Protein 4EF0 (pdb70)

Solvent-accessible surface area: 11495 Å² total; per-residue (Å²): 101,44,55,94,0,35,69,102,25,8,82,162,47,0,40,127,17,65,5,1,0,3,0,7,0,43,0,72,163,11,30,93,4,100,153,3,60,75,45,4,117,74,0,4,76,3,0,100,74,4,7,86,3,0,5,0,14,7,69,137,38,141,65,8,3,57,124,27,53,22,182,35,52,14,25,11,30,13,0,18,79,74,13,116,190,33,111,61,22,158,41,41,118,64,0,76,32,3,2,91,24,0,8,64,17,0,88,104,4,2,54,77,80,47,99,104,40,54,92,0,35,78,110,25,8,83,149,33,0,42,129,19,66,8,2,0,2,0,7,0,41,0,73,164,12,42,90,4,102,164,2,59,79,45,4,108,82,0,4,69,2,0,91,74,3,6,86,3,0,6,0,18,5,64,141,29,133,80,20,2,52,143,36,53,26,184,31,62,18,23,8,23,17,0,17,90,75,14,109,188,30,116,89,32,149,36,41,104,62,0,81,31,2,2,90,20,0,19,74,20,0,149,92,10,2,141,84,77,39,103

GO terms:
  GO:0042470 melanosome (C, EXP)
  GO:0005788 endoplasmic reticulum lumen (C, EXP)
  GO:0005886 plasma membrane (C, EXP)
  GO:0003756 protein disulfide isomerase activity (F, EXP)
  GO:0003756 protein disulfide isomerase activity (F, TAS)
  GO:0006457 protein folding (P, TAS)
  GO:0005788 endoplasmic reticulum lumen (C, TAS)
  GO:0005789 endoplasmic reticulum membrane (C, TAS)
  GO:0005515 protein binding (F, IPI)
  GO:0005783 endoplasmic reticulum (C, IDA)
  GO:0005576 extracellular region (C, IDA)
  GO:0005793 endoplasmic reticulum-Golgi intermediate compartment (C, IDA)
  GO:0015035 protein-disulfide reductase activity (F, IDA)
  GO:0005783 endoplasmic reticulum (C, TAS)
  GO:0070062 extracellular exosome (C, HDA)

Radius of gyration: 19.55 Å; Cα contacts (8 Å, |Δi|>4): 416; chains: 2; bounding box: 45×50×43 Å

Sequence (230 aa):
MVIIELTPSNFNRREVIQSDSLWLVEFYAPWCGHCQRLTPEWKKAATTALKDVVKVGAVDADKHHHSLGGQYGVQGFPTIKIFGSNKNRPEDYQGGRTGEAIVDAALSSALRQLVKDRLGMVIELTPSSNFNREVIQSDSLWLVEFYAPWCGHCQRLTPEWKKAATTALKDVVKVGAVDADKHHSSLGGQYGVQGFPTIKIFGSNKNRPEEDYQGGRTGEAIVDAALSSALRQLVKDRLG

CATH classification: 3.40.30.10

InterPro domains:
  IPR005788 Protein disulfide-isomerase, thioredoxin-like domain [TIGR01126] (30-125)
  IPR005788 Protein disulfide-isomerase, thioredoxin-like domain [TIGR01126] (165-263)
  IPR013766 Thioredoxin domain [PF00085] (27-126)
  IPR013766 Thioredoxin domain [PF00085] (162-263)
  IPR013766 Thioredoxin domain [PS51352] (2-133)
  IPR013766 Thioredoxin domain [PS51352] (154-287)
  IPR017937 Thioredoxin, conserved site [PS00194] (47-65)
  IPR017937 Thioredoxin, conserved site [PS00194] (182-200)
  IPR036249 Thioredoxin-like superfamily [SSF52833] (21-129)
  IPR036249 Thioredoxin-like superfamily [SSF52833] (159-268)
  IPR036249 Thioredoxin-like superfamily [SSF52833] (279-389)
  IPR057305 PDIA6-like, C-terminal thioredoxin-like domain [PF24541] (275-393)

Foldseek 3Di:
DAAEDAPVCCCVPQVPDQFKEKEWAAAPPDPVVVVLVVQLVLLCVVCPPNHHYYYYPCVVRVVVCVQVVNPDPTWMWIQHPRNSDTDTDDWDSGSVGVNVVVVVRVVVRVVVVVD/DAAEDDPVCCCVPQVVDQFKEKEWAAAPPDPVQVVLVVQLVLLCVVCPPNHHYYYYPCVVVVVVCVLVPNPDPTWMWIQHDRNSDTDGDDDDSGSVGVNVVVVVRVVVRVVVVVD

B-factor: mean 22.04, std 9.52, range [10.19, 76.81]

Structure (mmCIF, N/CA/C/O backbone):
data_4EF0
#
_entry.id   4EF0
#
_cell.length_a   129.852
_cell.length_b   129.852
_cell.length_c   45.226
_cell.angle_alpha   90.00
_cell.angle_beta   90.00
_cell.angle_gamma   120.00
#
_symmetry.space_group_name_H-M   'H 3'
#
loop_
_entity.id
_entity.type
_entity.pdbx_description
1 polymer 'Protein disulfide-isomerase A6'
2 water water
#
loop_
_atom_site.group_PDB
_atom_site.id
_atom_site.type_symbol
_atom_site.label_atom_id
_atom_site.label_alt_id
_atom_site.label_comp_id
_atom_site.label_asym_id
_atom_site.label_entity_id
_atom_site.label_seq_id
_atom_site.pdbx_PDB_ins_code
_atom_site.Cartn_x
_atom_site.Cartn_y
_atom_site.Cartn_z
_atom_site.occupancy
_atom_site.B_iso_or_equiv
_atom_site.auth_seq_id
_atom_site.auth_comp_id
_atom_site.auth_asym_id
_atom_site.auth_atom_id
_atom_site.pdbx_PDB_model_num
ATOM 1 N N . MET A 1 1 ? -24.649 15.710 -18.721 1.00 27.48 26 MET A N 1
ATOM 2 C CA . MET A 1 1 ? -25.200 15.879 -17.342 1.00 25.70 26 MET A CA 1
ATOM 3 C C . MET A 1 1 ? -25.626 14.551 -16.723 1.00 22.56 26 MET A C 1
ATOM 4 O O . MET A 1 1 ? -25.246 14.247 -15.594 1.00 21.79 26 MET A O 1
ATOM 7 N N . VAL A 1 2 ? -26.426 13.775 -17.454 1.00 20.83 27 VAL A N 1
ATOM 8 C CA . VAL A 1 2 ? -26.643 12.373 -17.110 1.00 18.01 27 VAL A CA 1
ATOM 9 C C . VAL A 1 2 ? -25.552 11.567 -17.813 1.00 18.04 27 VAL A C 1
ATOM 10 O O . VAL A 1 2 ? -25.417 11.623 -19.038 1.00 19.13 27 VAL A O 1
ATOM 14 N N . ILE A 1 3 ? -24.764 10.848 -17.021 1.00 16.83 28 ILE A N 1
ATOM 15 C CA A ILE A 1 3 ? -23.668 10.038 -17.544 0.50 17.18 28 ILE A CA 1
ATOM 16 C CA B ILE A 1 3 ? -23.666 10.035 -17.536 0.50 17.23 28 ILE A CA 1
ATOM 17 C C . ILE A 1 3 ? -24.208 8.701 -18.051 1.00 16.78 28 ILE A C 1
ATOM 18 O O . ILE A 1 3 ? -24.869 7.965 -17.315 1.00 15.47 28 ILE A O 1
ATOM 27 N N . GLU A 1 4 ? -23.942 8.398 -19.319 1.00 18.02 29 GLU A N 1
ATOM 28 C CA . GLU A 1 4 ? -24.378 7.121 -19.879 1.00 18.50 29 GLU A CA 1
ATOM 29 C C . GLU A 1 4 ? -23.404 6.039 -19.434 1.00 18.18 29 GLU A C 1
ATOM 30 O O . GLU A 1 4 ? -22.200 6.124 -19.696 1.00 19.86 29 GLU A O 1
ATOM 36 N N . LEU A 1 5 ? -23.938 5.041 -18.738 1.00 17.10 30 LEU A N 1
ATOM 37 C CA . LEU A 1 5 ? -23.135 3.976 -18.154 1.00 16.86 30 LEU A CA 1
ATOM 38 C C . LEU A 1 5 ? -23.348 2.665 -18.892 1.00 17.60 30 LEU A C 1
ATOM 39 O O . LEU A 1 5 ? -24.475 2.316 -19.255 1.00 17.28 30 LEU A O 1
ATOM 44 N N . THR A 1 6 ? -22.244 1.956 -19.114 1.00 18.64 31 THR A N 1
ATOM 45 C CA . THR A 1 6 ? -22.226 0.718 -19.887 1.00 20.33 31 THR A CA 1
ATOM 46 C C . THR A 1 6 ? -21.340 -0.302 -19.164 1.00 21.08 31 THR A C 1
ATOM 47 O O . THR A 1 6 ? -20.608 0.064 -18.245 1.00 20.42 31 THR A O 1
ATOM 51 N N . PRO A 1 7 ? -21.398 -1.589 -19.564 1.00 22.66 32 PRO A N 1
ATOM 52 C CA . PRO A 1 7 ? -20.486 -2.562 -18.951 1.00 24.18 32 PRO A CA 1
ATOM 53 C C . PRO A 1 7 ? -19.011 -2.150 -19.015 1.00 25.63 32 PRO A C 1
ATOM 54 O O . PRO A 1 7 ? -18.244 -2.482 -18.108 1.00 26.33 32 PRO A O 1
ATOM 58 N N . SER A 1 8 ? -18.630 -1.425 -20.067 1.00 26.43 33 SER A N 1
ATOM 59 C CA . SER A 1 8 ? -17.235 -1.048 -20.288 1.00 28.42 33 SER A CA 1
ATOM 60 C C . SER A 1 8 ? -16.739 0.059 -19.355 1.00 27.00 33 SER A C 1
ATOM 61 O O . SER A 1 8 ? -15.551 0.103 -19.035 1.00 28.57 33 SER A O 1
ATOM 64 N N . ASN A 1 9 ? -17.634 0.945 -18.914 1.00 24.70 34 ASN A N 1
ATOM 65 C CA . ASN A 1 9 ? -17.220 2.056 -18.050 1.00 23.94 34 ASN A CA 1
ATOM 66 C C . ASN A 1 9 ? -17.767 2.025 -16.620 1.00 22.04 34 ASN A C 1
ATOM 67 O O . ASN A 1 9 ? -17.410 2.872 -15.801 1.00 21.71 34 ASN A O 1
ATOM 72 N N . PHE A 1 10 ? -18.618 1.044 -16.320 1.00 21.36 35 PHE A N 1
ATOM 73 C CA . PHE A 1 10 ? -19.283 0.994 -15.017 1.00 20.36 35 PHE A CA 1
ATOM 74 C C . PHE A 1 10 ? -18.312 0.877 -13.842 1.00 21.22 35 PHE A C 1
ATOM 75 O O . PHE A 1 10 ? -18.485 1.554 -12.829 1.00 20.35 35 PHE A O 1
ATOM 83 N N . ASN A 1 11 ? -17.300 0.022 -13.970 1.00 23.27 36 ASN A N 1
ATOM 84 C CA . ASN A 1 11 ? -16.325 -0.161 -12.896 1.00 24.67 36 ASN A CA 1
ATOM 85 C C . ASN A 1 11 ? -15.553 1.120 -12.597 1.00 24.83 36 ASN A C 1
ATOM 86 O O . ASN A 1 11 ? -15.473 1.543 -11.441 1.00 24.65 36 ASN A O 1
ATOM 91 N N . ARG A 1 12 ? -15.006 1.726 -13.652 1.00 25.61 37 ARG A N 1
ATOM 92 C CA A ARG A 1 12 ? -14.217 2.949 -13.538 0.50 26.40 37 ARG A CA 1
ATOM 93 C CA B ARG A 1 12 ? -14.219 2.954 -13.542 0.50 26.38 37 ARG A CA 1
ATOM 94 C C . ARG A 1 12 ? -15.054 4.117 -13.006 1.00 24.33 37 ARG A C 1
ATOM 95 O O . ARG A 1 12 ? -14.618 4.840 -12.107 1.00 24.79 37 ARG A O 1
ATOM 110 N N . GLU A 1 13 ? -16.254 4.288 -13.559 1.00 22.51 38 GLU A N 1
ATOM 111 C CA . GLU A 1 13 ? -17.117 5.420 -13.198 1.00 20.84 38 GLU A CA 1
ATOM 112 C C . GLU A 1 13 ? -17.753 5.298 -11.814 1.00 19.41 38 GLU A C 1
ATOM 113 O O . GLU A 1 13 ? -17.726 6.249 -11.029 1.00 19.24 38 GLU A O 1
ATOM 119 N N . VAL A 1 14 ? -18.322 4.131 -11.524 1.00 18.83 39 VAL A N 1
ATOM 120 C CA . VAL A 1 14 ? -19.147 3.950 -10.330 1.00 17.87 39 VAL A CA 1
ATOM 121 C C . VAL A 1 14 ? -18.438 3.184 -9.210 1.00 18.85 39 VAL A C 1
ATOM 122 O O . VAL A 1 14 ? -18.291 3.699 -8.103 1.00 18.93 39 VAL A O 1
ATOM 126 N N . ILE A 1 15 ? -17.997 1.962 -9.496 1.00 19.75 40 ILE A N 1
ATOM 127 C CA . ILE A 1 15 ? -17.470 1.081 -8.450 1.00 21.49 40 ILE A CA 1
ATOM 128 C C . ILE A 1 15 ? -16.197 1.626 -7.788 1.00 22.66 40 ILE A C 1
ATOM 129 O O . ILE A 1 15 ? -16.039 1.531 -6.569 1.00 23.85 40 ILE A O 1
ATOM 134 N N . GLN A 1 16 ? -15.317 2.221 -8.588 1.00 22.87 41 GLN A N 1
ATOM 135 C CA . GLN A 1 16 ? -14.045 2.753 -8.084 1.00 24.32 41 GLN A CA 1
ATOM 136 C C . GLN A 1 16 ? -14.135 4.219 -7.640 1.00 23.23 41 GLN A C 1
ATOM 137 O O . GLN A 1 16 ? -13.115 4.865 -7.391 1.00 25.16 41 GLN A O 1
ATOM 143 N N . SER A 1 17 ? -15.358 4.724 -7.515 1.00 20.87 42 SER A N 1
ATOM 144 C CA . SER A 1 17 ? -15.604 6.129 -7.206 1.00 19.61 42 SER A CA 1
ATOM 145 C C . SER A 1 17 ? -15.971 6.349 -5.740 1.00 19.28 42 SER A C 1
ATOM 146 O O . SER A 1 17 ? -16.659 5.522 -5.134 1.00 19.25 42 SER A O 1
ATOM 149 N N . ASP A 1 18 ? -15.509 7.468 -5.183 1.00 22.67 43 ASP A N 1
ATOM 150 C C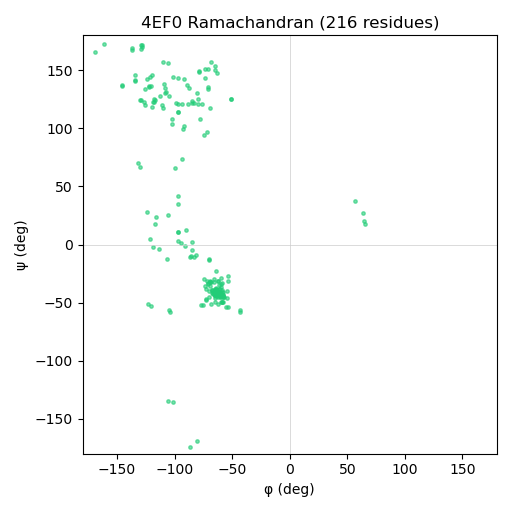A . ASP A 1 18 ? -15.905 7.895 -3.838 1.00 21.68 43 ASP A CA 1
ATOM 151 C C . ASP A 1 18 ? -17.076 8.882 -3.874 1.00 19.73 43 ASP A C 1
ATOM 152 O O . ASP A 1 18 ? -17.519 9.374 -2.834 1.00 19.18 43 ASP A O 1
ATOM 157 N N . SER A 1 19 ? -17.567 9.177 -5.073 1.00 17.85 44 SER A N 1
ATOM 158 C CA . SER A 1 19 ? -18.760 10.005 -5.222 1.00 16.36 44 SER A CA 1
ATOM 159 C C . SER A 1 19 ? -19.995 9.214 -4.835 1.00 15.42 44 SER A C 1
ATOM 160 O O . SER A 1 19 ? -20.023 7.992 -4.974 1.00 15.77 44 SER A O 1
ATOM 163 N N . LEU A 1 20 ? -21.022 9.912 -4.355 1.00 14.25 45 LEU A N 1
ATOM 164 C CA . LEU A 1 20 ? -22.360 9.329 -4.320 1.00 13.69 45 LEU A CA 1
ATOM 165 C C . LEU A 1 20 ? -22.861 9.257 -5.758 1.00 13.01 45 LEU A C 1
ATOM 166 O O . LEU A 1 20 ? -22.722 10.217 -6.511 1.00 12.69 45 LEU A O 1
ATOM 171 N N . TRP A 1 21 ? -23.417 8.107 -6.132 1.00 12.52 46 TRP A N 1
ATOM 172 C CA . TRP A 1 21 ? -23.990 7.900 -7.460 1.00 12.31 46 TRP A CA 1
ATOM 173 C C . TRP A 1 21 ? -25.466 7.530 -7.376 1.00 11.84 46 TRP A C 1
ATOM 174 O O . TRP A 1 21 ? -25.857 6.718 -6.540 1.00 12.49 46 TRP A O 1
ATOM 185 N N . LEU A 1 22 ? -26.271 8.137 -8.243 1.00 11.31 47 LEU A N 1
ATOM 186 C CA . LEU A 1 22 ? -27.637 7.671 -8.506 1.00 11.23 47 LEU A CA 1
ATOM 187 C C . LEU A 1 22 ? -27.632 7.060 -9.891 1.00 11.14 47 LEU A C 1
ATOM 188 O O . LEU A 1 22 ? -27.136 7.675 -10.836 1.00 11.59 47 LEU A O 1
ATOM 193 N N . VAL A 1 23 ? -28.175 5.852 -10.024 1.00 11.10 48 VAL A N 1
ATOM 194 C CA . VAL A 1 23 ? -28.183 5.185 -11.324 1.00 11.38 48 VAL A CA 1
ATOM 195 C C . VAL A 1 23 ? -29.579 4.702 -11.682 1.00 11.23 48 VAL A C 1
ATOM 196 O O . VAL A 1 23 ? -30.203 3.970 -10.913 1.00 11.69 48 VAL A O 1
ATOM 200 N N . GLU A 1 24 ? -30.057 5.131 -12.848 1.00 10.90 49 GLU A N 1
ATOM 201 C CA . GLU A 1 24 ? -31.333 4.673 -13.401 1.00 11.26 49 GLU A CA 1
ATOM 202 C C . GLU A 1 24 ? -31.090 3.551 -14.397 1.00 11.30 49 GLU A C 1
ATOM 203 O O . GLU A 1 24 ? -30.387 3.738 -15.394 1.00 11.60 49 GLU A O 1
ATOM 209 N N . PHE A 1 25 ? -31.675 2.391 -14.120 1.00 11.36 50 PHE A N 1
ATOM 210 C CA . PHE A 1 25 ? -31.638 1.264 -15.040 1.00 11.78 50 PHE A CA 1
ATOM 211 C C . PHE A 1 25 ? -32.940 1.284 -15.828 1.00 11.91 50 PHE A C 1
ATOM 212 O O . PHE A 1 25 ? -34.013 1.100 -15.251 1.00 12.25 50 PHE A O 1
ATOM 220 N N . TYR A 1 26 ? -32.839 1.529 -17.136 1.00 12.05 51 TYR A N 1
ATOM 221 C CA . TYR A 1 26 ? -34.011 1.821 -17.967 1.00 12.35 51 TYR A CA 1
ATOM 222 C C . TYR A 1 26 ? -34.102 0.940 -19.213 1.00 13.20 51 TYR A C 1
ATOM 223 O O . TYR A 1 26 ? -33.161 0.225 -19.550 1.00 13.23 51 TYR A O 1
ATOM 232 N N . ALA A 1 27 ? -35.249 1.014 -19.882 1.00 13.75 52 ALA A N 1
ATOM 233 C CA . ALA A 1 27 ? -35.433 0.468 -21.224 1.00 14.82 52 ALA A CA 1
ATOM 234 C C . ALA A 1 27 ? -35.959 1.603 -22.103 1.00 15.72 52 ALA A C 1
ATOM 235 O O . ALA A 1 27 ? -36.874 2.317 -21.694 1.00 15.42 52 ALA A O 1
ATOM 237 N N . PRO A 1 28 ? -35.385 1.783 -23.309 1.00 16.90 53 PRO A N 1
ATOM 238 C CA . PRO A 1 28 ? -35.801 2.898 -24.173 1.00 17.58 53 PRO A CA 1
ATOM 239 C C . PRO A 1 28 ? -37.288 2.882 -24.536 1.00 18.24 53 PRO A C 1
ATOM 240 O O . PRO A 1 28 ? -37.900 3.949 -24.659 1.00 18.87 53 PRO A O 1
ATOM 244 N N . TRP A 1 29 ? -37.855 1.684 -24.676 1.00 18.23 54 TRP A N 1
ATOM 245 C CA . TRP A 1 29 ? -39.239 1.496 -25.128 1.00 18.98 54 TRP A CA 1
ATOM 246 C C . TRP A 1 29 ? -40.273 1.682 -24.020 1.00 18.56 54 TRP A C 1
ATOM 247 O O . TRP A 1 29 ? -41.479 1.695 -24.283 1.00 19.53 54 TRP A O 1
ATOM 258 N N . CYS A 1 30 ? -39.801 1.808 -22.781 1.00 17.84 55 CYS A N 1
ATOM 259 C CA . CYS A 1 30 ? -40.689 1.843 -21.625 1.00 17.61 55 CYS A CA 1
ATOM 260 C C . CYS A 1 30 ? -41.262 3.236 -21.393 1.00 17.57 55 CYS A C 1
ATOM 261 O O . CYS A 1 30 ? -40.518 4.201 -21.211 1.00 16.89 55 CYS A O 1
ATOM 264 N N . GLY A 1 31 ? -42.591 3.327 -21.396 1.00 18.33 56 GLY A N 1
ATOM 265 C CA . GLY A 1 31 ? -43.289 4.594 -21.183 1.00 18.73 56 GLY A CA 1
ATOM 266 C C . GLY A 1 31 ? -42.975 5.238 -19.846 1.00 18.00 56 GLY A C 1
ATOM 267 O O . GLY A 1 31 ? -42.870 6.460 -19.755 1.00 18.11 56 GLY A O 1
ATOM 268 N N . HIS A 1 32 ? -42.816 4.416 -18.810 1.00 17.66 57 HIS A N 1
ATOM 269 C CA . HIS A 1 32 ? -42.463 4.928 -17.486 1.00 17.37 57 HIS A CA 1
ATOM 270 C C . HIS A 1 32 ? -41.061 5.523 -17.480 1.00 15.76 57 HIS A C 1
ATOM 271 O O . HIS A 1 32 ? -40.842 6.586 -16.897 1.00 15.20 57 HIS A O 1
ATOM 278 N N . CYS A 1 33 ? -40.122 4.851 -18.142 1.00 14.91 58 CYS A N 1
ATOM 279 C CA . CYS A 1 33 ? -38.775 5.391 -18.292 1.00 13.84 58 CYS A CA 1
ATOM 280 C C . CYS A 1 33 ? -38.801 6.684 -19.094 1.00 14.00 58 CYS A C 1
ATOM 281 O O . CYS A 1 33 ? -38.123 7.645 -18.744 1.00 13.42 58 CYS A O 1
ATOM 284 N N . GLN A 1 34 ? -39.601 6.708 -20.158 1.00 14.85 59 GLN A N 1
ATOM 285 C CA . GLN A 1 34 ? -39.729 7.909 -20.982 1.00 15.64 59 GLN A CA 1
ATOM 286 C C . GLN A 1 34 ? -40.223 9.108 -20.172 1.00 15.74 59 GLN A C 1
ATOM 287 O O . GLN A 1 34 ? -39.716 10.214 -20.337 1.00 16.06 59 GLN A O 1
ATOM 293 N N . ARG A 1 35 ? -41.187 8.877 -19.285 1.00 16.07 60 ARG A N 1
ATOM 294 C CA . ARG A 1 35 ? -41.693 9.939 -18.413 1.00 16.93 60 ARG A CA 1
ATOM 295 C C . ARG A 1 35 ? -40.670 10.373 -17.362 1.00 15.40 60 ARG A C 1
ATOM 296 O O . ARG A 1 35 ? -40.629 11.545 -16.973 1.00 15.31 60 ARG A O 1
ATOM 304 N N . LEU A 1 36 ? -39.832 9.437 -16.920 1.00 14.24 61 LEU A N 1
ATOM 305 C CA . LEU A 1 36 ? -38.778 9.743 -15.945 1.00 13.27 61 LEU A CA 1
ATOM 306 C C . LEU A 1 36 ? -37.632 10.572 -16.537 1.00 13.15 61 LEU A C 1
ATOM 307 O O . LEU A 1 36 ? -37.009 11.374 -15.829 1.00 12.71 61 LEU A O 1
ATOM 312 N N . THR A 1 37 ? -37.357 10.384 -17.825 1.00 13.10 62 THR A N 1
ATOM 313 C CA . THR A 1 37 ? -36.217 11.042 -18.479 1.00 12.99 62 THR A CA 1
ATOM 314 C C . THR A 1 37 ? -36.032 12.536 -18.124 1.00 12.56 62 THR A C 1
ATOM 315 O O . THR A 1 37 ? -34.953 12.914 -17.658 1.00 12.54 62 THR A O 1
ATOM 319 N N . PRO A 1 38 ? -37.063 13.387 -18.340 1.00 12.75 63 PRO A N 1
ATOM 320 C CA . PRO A 1 38 ? -36.881 14.801 -17.974 1.00 12.68 63 PRO A CA 1
ATOM 321 C C . PRO A 1 38 ? -36.613 15.044 -16.486 1.00 11.89 63 PRO A C 1
ATOM 322 O O . PRO A 1 38 ? -35.840 15.944 -16.140 1.00 11.40 63 PRO A O 1
ATOM 326 N N . GLU A 1 39 ? -37.233 14.246 -15.617 1.00 11.85 64 GLU A N 1
ATOM 327 C CA . GLU A 1 39 ? -37.045 14.399 -14.174 1.00 11.95 64 GLU A CA 1
ATOM 328 C C . GLU A 1 39 ? -35.650 13.956 -13.741 1.00 10.91 64 GLU A C 1
ATOM 329 O O . GLU A 1 39 ? -35.065 14.534 -12.817 1.00 10.48 64 GLU A O 1
ATOM 335 N N . TRP A 1 40 ? -35.118 12.944 -14.426 1.00 10.72 65 TRP A N 1
ATOM 336 C CA . TRP A 1 40 ? -33.760 12.465 -14.182 1.00 10.33 65 TRP A CA 1
ATOM 337 C C . TRP A 1 40 ? -32.732 13.530 -14.584 1.00 10.44 65 TRP A C 1
ATOM 338 O O . TRP A 1 40 ? -31.771 13.787 -13.844 1.00 10.49 65 TRP A O 1
ATOM 349 N N . LYS A 1 41 ? -32.956 14.172 -15.731 1.00 10.68 66 LYS A N 1
ATOM 350 C CA . LYS A 1 41 ? -32.137 15.305 -16.147 1.00 11.14 66 LYS A CA 1
ATOM 351 C C . LYS A 1 41 ? -32.232 16.456 -15.150 1.00 11.26 66 LYS A C 1
ATOM 352 O O . LYS A 1 41 ? -31.231 17.098 -14.843 1.00 11.57 66 LYS A O 1
ATOM 358 N N . LYS A 1 42 ? -33.442 16.719 -14.653 1.00 11.29 67 LYS A N 1
ATOM 359 C CA . LYS A 1 42 ? -33.656 17.786 -13.675 1.00 11.87 67 LYS A CA 1
ATOM 360 C C . LYS A 1 42 ? -32.826 17.529 -12.418 1.00 10.91 67 LYS A C 1
ATOM 361 O O . LYS A 1 42 ? -32.163 18.438 -11.902 1.00 11.12 67 LYS A O 1
ATOM 367 N N . ALA A 1 43 ? -32.850 16.287 -11.939 1.00 10.72 68 ALA A N 1
ATOM 368 C CA . ALA A 1 43 ? -32.063 15.911 -10.768 1.00 10.75 68 ALA A CA 1
ATOM 369 C C . ALA A 1 43 ? -30.566 16.025 -11.049 1.00 10.72 68 ALA A C 1
ATOM 370 O O . ALA A 1 43 ? -29.824 16.590 -10.234 1.00 11.12 68 ALA A O 1
ATOM 372 N N . ALA A 1 44 ? -30.127 15.508 -12.199 1.00 10.84 69 ALA A N 1
ATOM 373 C CA . ALA A 1 44 ? -28.707 15.569 -12.568 1.00 11.02 69 ALA A CA 1
ATOM 374 C C . ALA A 1 44 ? -28.189 17.010 -12.608 1.00 11.61 69 ALA A C 1
ATOM 375 O O . ALA A 1 44 ? -27.075 17.295 -12.157 1.00 12.16 69 ALA A O 1
ATOM 377 N N . THR A 1 45 ? -29.004 17.919 -13.135 1.00 11.58 70 THR A N 1
ATOM 378 C CA A THR A 1 45 ? -28.597 19.321 -13.227 0.50 12.5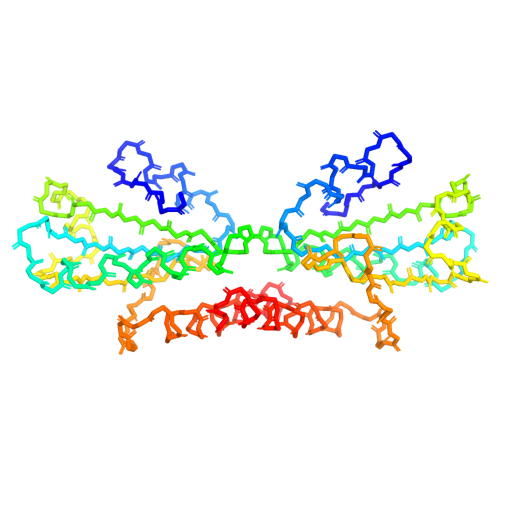5 70 THR A CA 1
ATOM 379 C CA B THR A 1 45 ? -28.635 19.331 -13.235 0.50 11.69 70 THR A CA 1
ATOM 380 C C . THR A 1 45 ? -28.545 19.977 -11.849 1.00 11.92 70 THR A C 1
ATOM 381 O O . THR A 1 45 ? -27.588 20.689 -11.538 1.00 12.39 70 THR A O 1
ATOM 388 N N . ALA A 1 46 ? -29.549 19.717 -11.013 1.00 11.61 71 ALA A N 1
ATOM 389 C CA . ALA A 1 46 ? -29.559 20.269 -9.657 1.00 11.76 71 ALA A CA 1
ATOM 390 C C . ALA A 1 46 ? -28.367 19.763 -8.853 1.00 11.52 71 ALA A C 1
ATOM 391 O O . ALA A 1 46 ? -27.840 20.472 -7.991 1.00 11.68 71 ALA A O 1
ATOM 393 N N . LEU A 1 47 ? -27.938 18.536 -9.155 1.00 11.04 72 LEU A N 1
ATOM 394 C CA . LEU A 1 47 ? -26.873 17.882 -8.399 1.00 11.02 72 LEU A CA 1
ATOM 395 C C . LEU A 1 47 ? -25.490 18.013 -9.043 1.00 11.16 72 LEU A C 1
ATOM 396 O O . LEU A 1 47 ? -24.538 17.356 -8.613 1.00 10.97 72 LEU A O 1
ATOM 401 N N . LYS A 1 48 ? -25.374 18.873 -10.054 1.00 11.69 73 LYS A N 1
ATOM 402 C CA . LYS A 1 48 ? -24.102 19.065 -10.760 1.00 12.67 73 LYS A CA 1
ATOM 403 C C . LYS A 1 48 ? -22.951 19.338 -9.792 1.00 12.91 73 LYS A C 1
ATOM 404 O O . LYS A 1 48 ? -23.023 20.261 -8.974 1.00 13.23 73 LYS A O 1
ATOM 410 N N . ASP A 1 49 ? -21.903 18.522 -9.903 1.00 13.52 74 ASP A N 1
ATOM 411 C CA . ASP A 1 49 ? -20.677 18.663 -9.105 1.00 14.11 74 ASP A CA 1
ATOM 412 C C . ASP A 1 49 ? -20.919 18.451 -7.608 1.00 13.88 74 ASP A C 1
ATOM 413 O O . ASP A 1 49 ? -20.114 18.871 -6.771 1.00 14.66 74 ASP A O 1
ATOM 418 N N . VAL A 1 50 ? -22.026 17.778 -7.289 1.00 13.05 75 VAL A N 1
ATOM 419 C CA . VAL A 1 50 ? -22.355 17.384 -5.918 1.00 12.96 75 VAL A CA 1
ATOM 420 C C . VAL A 1 50 ? -22.541 15.864 -5.840 1.00 12.89 75 VAL A C 1
ATOM 421 O O . VAL A 1 50 ? -21.953 15.191 -4.988 1.00 13.52 75 VAL A O 1
ATOM 425 N N . VAL A 1 51 ? -23.379 15.336 -6.732 1.00 12.18 76 VAL A N 1
ATOM 426 C CA . VAL A 1 51 ? -23.681 13.908 -6.809 1.00 12.40 76 VAL A CA 1
ATOM 427 C C . VAL A 1 51 ? -23.607 13.519 -8.280 1.00 12.24 76 VAL A C 1
ATOM 428 O O . VAL A 1 51 ? -24.020 14.287 -9.143 1.00 12.38 76 VAL A O 1
ATOM 432 N N . LYS A 1 52 ? -23.055 12.346 -8.570 1.00 12.02 77 LYS A N 1
ATOM 433 C CA . LYS A 1 52 ? -22.992 11.867 -9.943 1.00 12.17 77 LYS A CA 1
ATOM 434 C C . LYS A 1 52 ? -24.264 11.108 -10.283 1.00 11.78 77 LYS A C 1
ATOM 435 O O . LYS A 1 52 ? -24.756 10.315 -9.487 1.00 11.26 77 LYS A O 1
ATOM 441 N N . VAL A 1 53 ? -24.813 11.397 -11.457 1.00 11.60 78 VAL A N 1
ATOM 442 C CA . VAL A 1 53 ? -26.098 10.834 -11.869 1.00 11.75 78 VAL A CA 1
ATOM 443 C C . VAL A 1 53 ? -25.931 10.161 -13.223 1.00 11.97 78 VAL A C 1
ATOM 444 O O . VAL A 1 53 ? -25.543 10.805 -14.205 1.00 12.70 78 VAL A O 1
ATOM 448 N N . GLY A 1 54 ? -26.209 8.860 -13.257 1.00 11.79 79 GLY A N 1
ATOM 449 C CA . GLY A 1 54 ? -26.005 8.050 -14.454 1.00 12.16 79 GLY A CA 1
ATOM 450 C C . GLY A 1 54 ? -27.221 7.242 -14.858 1.00 11.83 79 GLY A C 1
ATOM 451 O O . GLY A 1 54 ? -28.218 7.178 -14.129 1.00 11.21 79 GLY A O 1
ATOM 452 N N . ALA A 1 55 ? -27.132 6.626 -16.034 1.00 11.95 80 ALA A N 1
ATOM 453 C CA . ALA A 1 55 ? -28.213 5.797 -16.555 1.00 12.03 80 ALA A CA 1
ATOM 454 C C . ALA A 1 55 ? -27.643 4.632 -17.342 1.00 12.58 80 ALA A C 1
ATOM 455 O O . ALA A 1 55 ? -26.701 4.808 -18.119 1.00 13.80 80 ALA A O 1
ATOM 457 N N . VAL A 1 56 ? -28.221 3.451 -17.123 1.00 12.47 81 VAL A N 1
ATOM 458 C CA . VAL A 1 56 ? -27.846 2.227 -17.831 1.00 13.15 81 VAL A CA 1
ATOM 459 C C . VAL A 1 56 ? -29.041 1.723 -18.629 1.00 13.11 81 VAL A C 1
ATOM 460 O O . VAL A 1 56 ? -30.118 1.512 -18.064 1.00 12.66 81 VAL A O 1
ATOM 464 N N . ASP A 1 57 ? -28.859 1.527 -19.935 1.00 13.89 82 ASP A N 1
ATOM 465 C CA . ASP A 1 57 ? -29.860 0.833 -20.735 1.00 14.06 82 ASP A CA 1
ATOM 466 C C . ASP A 1 57 ? -29.750 -0.641 -20.376 1.00 14.19 82 ASP A C 1
ATOM 467 O O . ASP A 1 57 ? -28.919 -1.364 -20.930 1.00 14.84 82 ASP A O 1
ATOM 472 N N . ALA A 1 58 ? -30.575 -1.060 -19.420 1.00 13.81 83 ALA A N 1
ATOM 473 C CA . ALA A 1 58 ? -30.536 -2.417 -18.886 1.00 14.41 83 ALA A CA 1
ATOM 474 C C . ALA A 1 58 ? -31.317 -3.393 -19.759 1.00 15.10 83 ALA A C 1
ATOM 475 O O . ALA A 1 58 ? -31.238 -4.606 -19.560 1.00 15.78 83 ALA A O 1
ATOM 477 N N . ASP A 1 59 ? -32.075 -2.857 -20.715 1.00 15.51 84 ASP A N 1
ATOM 478 C CA . ASP A 1 59 ? -32.695 -3.663 -21.768 1.00 16.81 84 ASP A CA 1
ATOM 479 C C . ASP A 1 59 ? -31.601 -4.174 -22.713 1.00 18.19 84 ASP A C 1
ATOM 480 O O . ASP A 1 59 ? -31.579 -5.351 -23.077 1.00 18.68 84 ASP A O 1
ATOM 485 N N . LYS A 1 60 ? -30.685 -3.287 -23.093 1.00 19.05 85 LYS A N 1
ATOM 486 C CA . LYS A 1 60 ? -29.566 -3.655 -23.960 1.00 21.48 85 LYS A CA 1
ATOM 487 C C . LYS A 1 60 ? -28.491 -4.405 -23.181 1.00 22.55 85 LYS A C 1
ATOM 488 O O . LYS A 1 60 ? -28.053 -5.488 -23.585 1.00 23.37 85 LYS A O 1
ATOM 494 N N . HIS A 1 61 ? -28.065 -3.818 -22.066 1.00 16.26 86 HIS A N 1
ATOM 495 C CA . HIS A 1 61 ? -26.973 -4.370 -21.282 1.00 17.70 86 HIS A CA 1
ATOM 496 C C . HIS A 1 61 ? -27.523 -5.272 -20.185 1.00 18.68 86 HIS A C 1
ATOM 497 O O . HIS A 1 61 ? -27.536 -4.901 -19.007 1.00 18.63 86 HIS A O 1
ATOM 504 N N . HIS A 1 62 ? -27.987 -6.459 -20.584 1.00 19.64 87 HIS A N 1
ATOM 505 C CA A HIS A 1 62 ? -28.579 -7.436 -19.668 0.50 20.63 87 HIS A CA 1
ATOM 506 C CA B HIS A 1 62 ? -28.598 -7.360 -19.608 0.50 20.88 87 HIS A CA 1
ATOM 507 C C . HIS A 1 62 ? -27.605 -7.898 -18.583 1.00 21.89 87 HIS A C 1
ATOM 508 O O . HIS A 1 62 ? -28.015 -8.283 -17.491 1.00 22.84 87 HIS A O 1
ATOM 521 N N . SER A 1 63 ? -26.313 -7.881 -18.914 1.00 22.58 88 SER A N 1
ATOM 522 C CA . SER A 1 63 ? -25.264 -8.221 -17.956 1.00 24.18 88 SER A CA 1
ATOM 523 C C . SER A 1 63 ? -25.390 -7.344 -16.705 1.00 23.90 88 SER A C 1
ATOM 524 O O . SER A 1 63 ? -25.483 -7.853 -15.584 1.00 24.14 88 SER A O 1
ATOM 527 N N . LEU A 1 64 ? -25.416 -6.029 -16.916 1.00 23.47 89 LEU A N 1
ATOM 528 C CA . LEU A 1 64 ? -25.619 -5.065 -15.834 1.00 23.83 89 LEU A CA 1
ATOM 529 C C . LEU A 1 64 ? -27.018 -5.167 -15.240 1.00 24.26 89 LEU A C 1
ATOM 530 O O . LEU A 1 64 ? -27.186 -5.069 -14.024 1.00 25.07 89 LEU A O 1
ATOM 535 N N . GLY A 1 65 ? -28.012 -5.363 -16.105 1.00 24.54 90 GLY A N 1
ATOM 536 C CA . GLY A 1 65 ? -29.397 -5.577 -15.677 1.00 25.18 90 GLY A CA 1
ATOM 537 C C . GLY A 1 65 ? -29.536 -6.780 -14.761 1.00 26.57 90 GLY A C 1
ATOM 538 O O . GLY A 1 65 ? -30.238 -6.723 -13.748 1.00 27.49 90 GLY A O 1
ATOM 539 N N . GLY A 1 66 ? -28.863 -7.870 -15.117 1.00 27.08 91 GLY A N 1
ATOM 540 C CA . GLY A 1 66 ? -28.866 -9.085 -14.306 1.00 28.27 91 GLY A CA 1
ATOM 541 C C . GLY A 1 66 ? -28.151 -8.923 -12.975 1.00 28.95 91 GLY A C 1
ATOM 542 O O . GLY A 1 66 ? -28.631 -9.401 -11.945 1.00 30.11 91 GLY A O 1
ATOM 543 N N . GLN A 1 67 ? -27.004 -8.246 -12.998 1.00 28.32 92 GLN A N 1
ATOM 544 C CA . GLN A 1 67 ? -26.171 -8.062 -11.806 1.00 29.08 92 GLN A CA 1
ATOM 545 C C . GLN A 1 67 ? -26.895 -7.348 -10.659 1.00 28.95 92 GLN A C 1
ATOM 546 O O . GLN A 1 67 ? -26.728 -7.708 -9.492 1.00 30.18 92 GLN A O 1
ATOM 552 N N . TYR A 1 68 ? -27.698 -6.345 -11.001 1.00 27.32 93 TYR A N 1
ATOM 553 C CA . TYR A 1 68 ? -28.410 -5.552 -10.000 1.00 27.17 93 TYR A CA 1
ATOM 554 C C . TYR A 1 68 ? -29.901 -5.897 -9.940 1.00 27.71 93 TYR A C 1
ATOM 555 O O . TYR A 1 68 ? -30.733 -5.080 -9.532 1.00 28.00 93 TYR A O 1
ATOM 564 N N . GLY A 1 69 ? -30.214 -7.126 -10.347 1.00 28.18 94 GLY A N 1
ATOM 565 C CA . GLY A 1 69 ? -31.555 -7.696 -10.232 1.00 28.84 94 GLY A CA 1
ATOM 566 C C . GLY A 1 69 ? -32.664 -6.903 -10.893 1.00 27.69 94 GLY A C 1
ATOM 567 O O . GLY A 1 69 ? -33.770 -6.826 -10.363 1.00 28.63 94 GLY A O 1
ATOM 568 N N . VAL A 1 70 ? -32.368 -6.314 -12.050 1.00 25.97 95 VAL A N 1
ATOM 569 C CA . VAL A 1 70 ? -33.350 -5.518 -12.786 1.00 24.93 95 VAL A CA 1
ATOM 570 C C . VAL A 1 70 ? -34.333 -6.429 -13.527 1.00 25.42 95 VAL A C 1
ATOM 571 O O . VAL A 1 70 ? -33.981 -7.075 -14.522 1.00 25.49 95 VAL A O 1
ATOM 575 N N . GLN A 1 71 ? -35.563 -6.478 -13.026 1.00 25.93 96 GLN A N 1
ATOM 576 C CA . GLN A 1 71 ? -36.613 -7.320 -13.598 1.00 26.54 96 GLN A CA 1
ATOM 577 C C . GLN A 1 71 ? -37.646 -6.480 -14.340 1.00 25.57 96 GLN A C 1
ATOM 578 O O . GLN A 1 71 ? -38.504 -7.009 -15.054 1.00 26.54 96 GLN A O 1
ATOM 584 N N . GLY A 1 72 ? -37.571 -5.169 -14.135 1.00 21.67 97 GLY A N 1
ATOM 585 C CA . GLY A 1 72 ? -38.517 -4.227 -14.708 1.00 19.17 97 GLY A CA 1
ATOM 586 C C . GLY A 1 72 ? -37.904 -2.846 -14.681 1.00 17.04 97 GLY A C 1
ATOM 587 O O . GLY A 1 72 ? -36.834 -2.649 -14.101 1.00 16.32 97 GLY A O 1
ATOM 588 N N . PHE A 1 73 ? -38.586 -1.895 -15.309 1.00 15.44 98 PHE A N 1
ATOM 589 C CA . PHE A 1 73 ? -38.025 -0.570 -15.550 1.00 14.05 98 PHE A CA 1
ATOM 590 C C . PHE A 1 73 ? -39.039 0.513 -15.197 1.00 14.13 98 PHE A C 1
ATOM 591 O O . PHE A 1 73 ? -40.237 0.305 -15.366 1.00 14.71 98 PHE A O 1
ATOM 599 N N . PRO A 1 74 ? -38.572 1.667 -14.685 1.00 13.64 99 PRO A N 1
ATOM 600 C CA . PRO A 1 74 ? -37.194 1.943 -14.291 1.00 13.46 99 PRO A CA 1
ATOM 601 C C . PRO A 1 74 ? -36.867 1.335 -12.932 1.00 13.98 99 PRO A C 1
ATOM 602 O O . PRO A 1 74 ? -37.748 1.202 -12.085 1.00 15.20 99 PRO A O 1
ATOM 606 N N . THR A 1 75 ? -35.606 0.955 -12.747 1.00 13.66 100 THR A N 1
ATOM 607 C CA . THR A 1 75 ? -35.098 0.568 -11.437 1.00 13.88 100 THR A CA 1
ATOM 608 C C . THR A 1 75 ? -34.013 1.577 -11.073 1.00 13.48 100 THR A C 1
ATOM 609 O O . THR A 1 75 ? -33.073 1.781 -11.844 1.00 13.72 100 THR A O 1
ATOM 613 N N . ILE A 1 76 ? -34.158 2.221 -9.920 1.00 13.55 101 ILE A N 1
ATOM 614 C CA . ILE A 1 76 ? -33.228 3.270 -9.500 1.00 13.33 101 ILE A CA 1
ATOM 615 C C . ILE A 1 76 ? -32.444 2.808 -8.279 1.00 13.70 101 ILE A C 1
ATOM 616 O O . ILE A 1 76 ? -33.032 2.368 -7.289 1.00 14.42 101 ILE A O 1
ATOM 621 N N . LYS A 1 77 ? -31.118 2.905 -8.369 1.00 13.25 102 LYS A N 1
ATOM 622 C CA . LYS A 1 77 ? -30.221 2.499 -7.285 1.00 13.79 102 LYS A CA 1
ATOM 623 C C . LYS A 1 77 ? -29.369 3.660 -6.797 1.00 13.70 102 LYS A C 1
ATOM 624 O O . LYS A 1 77 ? -28.985 4.531 -7.577 1.00 13.60 102 LYS A O 1
ATOM 630 N N . ILE A 1 78 ? -29.081 3.655 -5.498 1.00 13.96 103 ILE A N 1
ATOM 631 C CA . ILE A 1 78 ? -28.193 4.638 -4.880 1.00 14.54 103 ILE A CA 1
ATOM 632 C C . ILE A 1 78 ? -26.901 3.940 -4.461 1.00 14.59 103 ILE A C 1
ATOM 633 O O . ILE A 1 78 ? -26.921 3.026 -3.631 1.00 15.20 103 ILE A O 1
ATOM 638 N N . PHE A 1 79 ? -25.788 4.362 -5.057 1.00 14.49 104 PHE A N 1
ATOM 639 C CA . PHE A 1 79 ? -24.478 3.769 -4.782 1.00 15.01 104 PHE A CA 1
ATOM 640 C C . PHE A 1 79 ? -23.708 4.691 -3.843 1.00 15.62 104 PHE A C 1
ATOM 641 O O . PHE A 1 79 ? -23.202 5.736 -4.264 1.00 15.88 104 PHE A O 1
ATOM 649 N N . GLY A 1 80 ? -23.641 4.302 -2.572 1.00 16.52 105 GLY A N 1
ATOM 650 C CA . GLY A 1 80 ? -22.986 5.101 -1.535 1.00 18.02 105 GLY A CA 1
ATOM 651 C C . GLY A 1 80 ? -21.602 4.598 -1.173 1.00 18.87 105 GLY A C 1
ATOM 652 O O . GLY A 1 80 ? -20.808 4.262 -2.052 1.00 19.01 105 GLY A O 1
ATOM 653 N N . SER A 1 81 ? -21.313 4.536 0.127 1.00 20.19 106 SER A N 1
ATOM 654 C CA . SER A 1 81 ? -19.978 4.153 0.602 1.00 21.38 106 SER A CA 1
ATOM 655 C C . SER A 1 81 ? -19.560 2.766 0.112 1.00 21.64 106 SER A C 1
ATOM 656 O O . SER A 1 81 ? -18.456 2.596 -0.415 1.00 22.19 106 SER A O 1
ATOM 659 N N . ASN A 1 82 ? -20.442 1.783 0.281 1.00 21.84 107 ASN A N 1
ATOM 660 C CA . ASN A 1 82 ? -20.195 0.441 -0.233 1.00 22.62 107 ASN A CA 1
ATOM 661 C C . ASN A 1 82 ? -20.795 0.293 -1.628 1.00 21.49 107 ASN A C 1
ATOM 662 O O . ASN A 1 82 ? -21.998 0.056 -1.780 1.00 21.05 107 ASN A O 1
ATOM 667 N N . LYS A 1 83 ? -19.942 0.428 -2.641 1.00 21.33 108 LYS A N 1
ATOM 668 C CA . LYS A 1 83 ? -20.376 0.400 -4.038 1.00 20.75 108 LYS A CA 1
ATOM 669 C C . LYS A 1 83 ? -20.824 -0.997 -4.478 1.00 21.95 108 LYS A C 1
ATOM 670 O O . LYS A 1 83 ? -21.440 -1.158 -5.537 1.00 21.53 108 LYS A O 1
ATOM 676 N N . ASN A 1 84 ? -20.513 -1.996 -3.655 1.00 23.97 109 ASN A N 1
ATOM 677 C CA . ASN A 1 84 ? -20.923 -3.374 -3.903 1.00 26.14 109 ASN A CA 1
ATOM 678 C C . ASN A 1 84 ? -22.322 -3.674 -3.362 1.00 25.89 109 ASN A C 1
ATOM 679 O O . ASN A 1 84 ? -22.893 -4.731 -3.652 1.00 27.38 109 ASN A O 1
ATOM 684 N N . ARG A 1 85 ? -22.872 -2.742 -2.582 1.00 24.41 110 ARG A N 1
ATOM 685 C CA . ARG A 1 85 ? -24.206 -2.908 -1.999 1.00 24.76 110 ARG A CA 1
ATOM 686 C C . ARG A 1 85 ? -25.099 -1.671 -2.191 1.00 22.46 110 ARG A C 1
ATOM 687 O O . ARG A 1 85 ? -25.410 -0.975 -1.218 1.00 22.20 110 ARG A O 1
ATOM 695 N N . PRO A 1 86 ? -25.530 -1.405 -3.442 1.00 21.02 111 PRO A N 1
ATOM 696 C CA . PRO A 1 86 ? -26.410 -0.262 -3.683 1.00 19.60 111 PRO A CA 1
ATOM 697 C C . PRO A 1 86 ? -27.768 -0.407 -2.998 1.00 20.57 111 PRO A C 1
ATOM 698 O O . PRO A 1 86 ? -28.253 -1.526 -2.800 1.00 22.12 111 PRO A O 1
ATOM 702 N N . GLU A 1 87 ? -28.350 0.730 -2.628 1.00 20.26 112 GLU A N 1
ATOM 703 C CA . GLU A 1 87 ? -29.679 0.787 -2.031 1.00 21.86 112 GLU A CA 1
ATOM 704 C C . GLU A 1 87 ? -30.718 0.980 -3.132 1.00 19.98 112 GLU A C 1
ATOM 705 O O . GLU A 1 87 ? -30.486 1.705 -4.102 1.00 18.41 112 GLU A O 1
ATOM 711 N N . ASP A 1 88 ? -31.863 0.331 -2.978 1.00 22.40 113 ASP A N 1
ATOM 712 C CA . ASP A 1 88 ? -32.961 0.490 -3.915 1.00 21.88 113 ASP A CA 1
ATOM 713 C C . ASP A 1 88 ? -33.720 1.775 -3.582 1.00 20.40 113 ASP A C 1
ATOM 714 O O . ASP A 1 88 ? -34.063 2.017 -2.424 1.00 20.85 113 ASP A O 1
ATOM 719 N N . TYR A 1 89 ? -33.963 2.610 -4.589 1.00 18.63 114 TYR A N 1
ATOM 720 C CA . TYR A 1 89 ? -34.717 3.846 -4.393 1.00 17.37 114 TYR A CA 1
ATOM 721 C C . TYR A 1 89 ? -36.194 3.616 -4.685 1.00 17.66 114 TYR A C 1
ATOM 722 O O . TYR A 1 89 ? -36.558 3.216 -5.789 1.00 18.10 114 TYR A O 1
ATOM 731 N N . GLN A 1 90 ? -37.038 3.871 -3.689 1.00 17.98 115 GLN A N 1
ATOM 732 C CA . GLN A 1 90 ? -38.484 3.728 -3.865 1.00 18.15 115 GLN A CA 1
ATOM 733 C C . GLN A 1 90 ? -39.243 5.019 -3.517 1.00 17.25 115 GLN A C 1
ATOM 734 O O . GLN A 1 90 ? -40.414 4.983 -3.132 1.00 17.49 115 GLN A O 1
ATOM 740 N N . GLY A 1 91 ? -38.577 6.162 -3.675 1.00 15.83 116 GLY A N 1
ATOM 741 C CA . GLY A 1 91 ? -39.228 7.459 -3.506 1.00 14.87 116 GLY A CA 1
ATOM 742 C C . GLY A 1 91 ? -39.899 7.935 -4.786 1.00 14.28 116 GLY A C 1
ATOM 743 O O . GLY A 1 91 ? -39.938 7.215 -5.786 1.00 13.71 116 GLY A O 1
ATOM 744 N N . GLY A 1 92 ? -40.414 9.162 -4.762 1.00 13.72 117 GLY A N 1
ATOM 745 C CA . GLY A 1 92 ? -41.125 9.725 -5.912 1.00 13.77 117 GLY A CA 1
ATOM 746 C C . GLY A 1 92 ? -40.243 9.919 -7.135 1.00 13.41 117 GLY A C 1
ATOM 747 O O . GLY A 1 92 ? -39.026 10.085 -7.015 1.00 13.03 117 GLY A O 1
ATOM 748 N N . ARG A 1 93 ? -40.860 9.902 -8.313 1.00 14.13 118 ARG A N 1
ATOM 749 C CA . ARG A 1 93 ? -40.115 9.980 -9.574 1.00 14.99 118 ARG A CA 1
ATOM 750 C C . ARG A 1 93 ? -40.055 11.392 -10.156 1.00 15.35 118 ARG A C 1
ATOM 751 O O . ARG A 1 93 ? -40.084 11.567 -11.377 1.00 17.66 118 ARG A O 1
ATOM 759 N N . THR A 1 94 ? -39.982 12.392 -9.282 1.00 14.61 119 THR A N 1
ATOM 760 C CA . THR A 1 94 ? -39.713 13.769 -9.702 1.00 14.19 119 THR A CA 1
ATOM 761 C C . THR A 1 94 ? -38.288 14.146 -9.337 1.00 13.58 119 THR A C 1
ATOM 762 O O . THR A 1 94 ? -37.701 13.581 -8.414 1.00 13.06 119 THR A O 1
ATOM 766 N N . GLY A 1 95 ? -37.737 15.119 -10.052 1.00 13.20 120 GLY A N 1
ATOM 767 C CA . GLY A 1 95 ? -36.405 15.627 -9.740 1.00 13.30 120 GLY A CA 1
ATOM 768 C C . GLY A 1 95 ? -36.307 16.075 -8.296 1.00 12.82 120 GLY A C 1
ATOM 769 O O . GLY A 1 95 ? -35.301 15.829 -7.632 1.00 12.42 120 GLY A O 1
ATOM 770 N N . GLU A 1 96 ? -37.367 16.720 -7.813 1.00 13.29 121 GLU A N 1
ATOM 771 C CA . GLU A 1 96 ? -37.430 17.201 -6.435 1.00 13.36 121 GLU A CA 1
ATOM 772 C C . GLU A 1 96 ? -37.284 16.073 -5.406 1.00 12.64 121 GLU A C 1
ATOM 773 O O . GLU A 1 96 ? -36.470 16.162 -4.481 1.00 12.87 121 GLU A O 1
ATOM 779 N N . ALA A 1 97 ? -38.056 15.006 -5.583 1.00 11.93 122 ALA A N 1
ATOM 780 C CA . ALA A 1 97 ? -38.003 13.874 -4.664 1.00 11.73 122 ALA A CA 1
ATOM 781 C C . ALA A 1 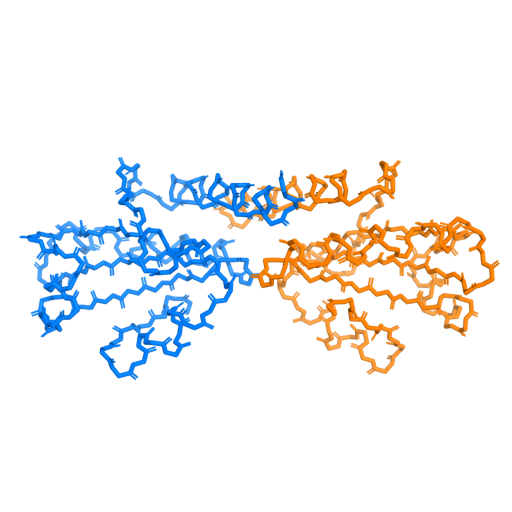97 ? -36.650 13.162 -4.717 1.00 11.35 122 ALA A C 1
ATOM 782 O O . ALA A 1 97 ? -36.111 12.766 -3.680 1.00 11.71 122 ALA A O 1
ATOM 784 N N . ILE A 1 98 ? -36.110 13.002 -5.923 1.00 11.19 123 ILE A N 1
ATOM 785 C CA . ILE A 1 98 ? -34.809 12.357 -6.117 1.00 11.40 123 ILE A CA 1
ATOM 786 C C . ILE A 1 98 ? -33.682 13.159 -5.455 1.00 11.51 123 ILE A C 1
ATOM 787 O O . ILE A 1 98 ? -32.820 12.589 -4.777 1.00 11.88 123 ILE A O 1
ATOM 792 N N . VAL A 1 99 ? -33.712 14.477 -5.634 1.00 11.64 124 VAL A N 1
ATOM 793 C CA . VAL A 1 99 ? -32.732 15.365 -4.996 1.00 12.01 124 VAL A CA 1
ATOM 794 C C . VAL A 1 99 ? -32.796 15.257 -3.466 1.00 12.23 124 VAL A C 1
ATOM 795 O O . VAL A 1 99 ? -31.757 15.154 -2.813 1.00 12.73 124 VAL A O 1
ATOM 799 N N . ASP A 1 100 ? -34.003 15.243 -2.901 1.00 12.96 125 ASP A N 1
ATOM 800 C CA . ASP A 1 100 ? -34.153 15.058 -1.452 1.00 13.65 125 ASP A CA 1
ATOM 801 C C . ASP A 1 100 ? -33.554 13.733 -0.977 1.00 13.40 125 ASP A C 1
ATOM 802 O O . ASP A 1 100 ? -32.881 13.687 0.055 1.00 13.69 125 ASP A O 1
ATOM 807 N N . ALA A 1 101 ? -33.790 12.662 -1.737 1.00 13.31 126 ALA A N 1
ATOM 808 C CA . ALA A 1 101 ? -33.214 11.359 -1.415 1.00 13.38 126 ALA A CA 1
ATOM 809 C C . ALA A 1 101 ? -31.688 11.398 -1.486 1.00 13.26 126 ALA A C 1
ATOM 810 O O . ALA A 1 101 ? -31.007 10.801 -0.654 1.00 13.68 126 ALA A O 1
ATOM 812 N N . ALA A 1 102 ? -31.157 12.119 -2.470 1.00 12.95 127 ALA A N 1
ATOM 813 C CA . ALA A 1 102 ? -29.713 12.265 -2.613 1.00 13.03 127 ALA A CA 1
ATOM 814 C C . ALA A 1 102 ? -29.101 12.988 -1.416 1.00 13.23 127 ALA A C 1
ATOM 815 O O . ALA A 1 102 ? -28.057 12.573 -0.905 1.00 13.51 127 ALA A O 1
ATOM 817 N N . LEU A 1 103 ? -29.755 14.060 -0.967 1.00 13.20 128 LEU A N 1
ATOM 818 C CA . LEU A 1 103 ? -29.284 14.806 0.205 1.00 13.76 128 LEU A CA 1
ATOM 819 C C . LEU A 1 103 ? -29.262 13.934 1.453 1.00 14.12 128 LEU A C 1
ATOM 820 O O . LEU A 1 103 ? -28.316 14.003 2.246 1.00 14.31 128 LEU A O 1
ATOM 825 N N . SER A 1 104 ? -30.297 13.107 1.625 1.00 14.41 129 SER A N 1
ATOM 826 C CA A SER A 1 104 ? -30.362 12.189 2.759 0.50 14.85 129 SER A CA 1
ATOM 827 C CA B SER A 1 104 ? -30.362 12.190 2.760 0.50 15.01 129 SER A CA 1
ATOM 828 C C . SER A 1 104 ? -29.229 11.169 2.686 1.00 15.03 129 SER A C 1
ATOM 829 O O . SER A 1 104 ? -28.596 10.857 3.698 1.00 15.77 129 SER A O 1
ATOM 834 N N . ALA A 1 105 ? -28.975 10.660 1.480 1.00 14.48 130 ALA A N 1
ATOM 835 C CA . ALA A 1 105 ? -27.883 9.718 1.253 1.00 15.08 130 ALA A CA 1
ATOM 836 C C . ALA A 1 105 ? -26.512 10.346 1.521 1.00 15.53 130 ALA A C 1
ATOM 837 O O . ALA A 1 105 ? -25.621 9.677 2.044 1.00 16.27 130 ALA A O 1
ATOM 839 N N . LEU A 1 106 ? -26.347 11.622 1.165 1.00 15.41 131 LEU A N 1
ATOM 840 C CA . LEU A 1 106 ? -25.105 12.347 1.448 1.00 16.48 131 LEU A CA 1
ATOM 841 C C . LEU A 1 106 ? -24.878 12.527 2.938 1.00 18.04 131 LEU A C 1
ATOM 842 O O . LEU A 1 106 ? -23.755 12.387 3.419 1.00 18.09 131 LEU A O 1
ATOM 847 N N . ARG A 1 107 ? -25.947 12.847 3.663 1.00 15.88 132 ARG A N 1
ATOM 848 C CA . ARG A 1 107 ? -25.868 12.968 5.117 1.00 19.14 132 ARG A CA 1
ATOM 849 C C . ARG A 1 107 ? -25.353 11.665 5.722 1.00 20.01 132 ARG A C 1
ATOM 850 O O . ARG A 1 107 ? -24.469 11.678 6.577 1.00 21.30 132 ARG A O 1
ATOM 858 N N . GLN A 1 108 ? -25.896 10.546 5.249 1.00 21.16 133 GLN A N 1
ATOM 859 C CA . GLN A 1 108 ? -25.498 9.221 5.713 1.00 24.61 133 GLN A CA 1
ATOM 860 C C . GLN A 1 108 ? -24.042 8.919 5.342 1.00 22.77 133 GLN A C 1
ATOM 861 O O . GLN A 1 108 ? -23.277 8.416 6.172 1.00 25.11 133 GLN A O 1
ATOM 867 N N . LEU A 1 109 ? -23.665 9.246 4.105 1.00 20.63 134 LEU A N 1
ATOM 868 C CA . LEU A 1 109 ? -22.304 9.026 3.611 1.00 20.05 134 LEU A CA 1
ATOM 869 C C . LEU A 1 109 ? -21.249 9.749 4.448 1.00 19.76 134 LEU A C 1
ATOM 870 O O . LEU A 1 109 ? -20.254 9.146 4.853 1.00 20.88 134 LEU A O 1
ATOM 875 N N . VAL A 1 110 ? -21.466 11.038 4.700 1.00 19.90 135 VAL A N 1
ATOM 876 C CA . VAL A 1 110 ? -20.469 11.842 5.412 1.00 21.24 135 VAL A CA 1
ATOM 877 C C . VAL A 1 110 ? -20.408 11.523 6.906 1.00 24.34 135 VAL A C 1
ATOM 878 O O . VAL A 1 110 ? -19.327 11.535 7.498 1.00 26.00 135 VAL A O 1
ATOM 882 N N . LYS A 1 111 ? -21.563 11.219 7.498 1.00 26.51 136 LYS A N 1
ATOM 883 C CA . LYS A 1 111 ? -21.645 10.870 8.919 1.00 31.49 136 LYS A CA 1
ATOM 884 C C . LYS A 1 111 ? -20.900 9.572 9.217 1.00 33.35 136 LYS A C 1
ATOM 885 O O . LYS A 1 111 ? -20.235 9.454 10.248 1.00 37.42 136 LYS A O 1
ATOM 887 N N . ASP A 1 112 ? -21.010 8.608 8.305 1.00 31.42 137 ASP A N 1
ATOM 888 C CA . ASP A 1 112 ? -20.296 7.337 8.420 1.00 34.31 137 ASP A CA 1
ATOM 889 C C . ASP A 1 112 ? -18.784 7.502 8.276 1.00 32.45 137 ASP A C 1
ATOM 890 O O . ASP A 1 112 ? -18.015 6.839 8.974 1.00 36.37 137 ASP A O 1
ATOM 895 N N . ARG A 1 113 ? -18.369 8.383 7.365 1.00 27.50 138 ARG A N 1
ATOM 896 C CA . ARG A 1 113 ? -16.953 8.703 7.176 1.00 26.47 138 ARG A CA 1
ATOM 897 C C . ARG A 1 113 ? -16.358 9.364 8.417 1.00 29.46 138 ARG A C 1
ATOM 898 O O . ARG A 1 113 ? -15.209 9.099 8.777 1.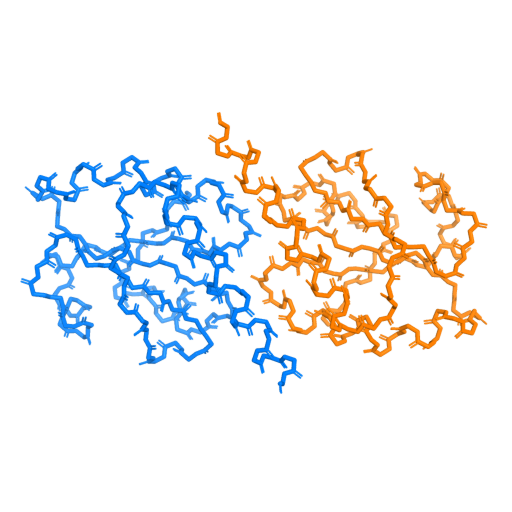00 31.29 138 ARG A O 1
ATOM 906 N N . LEU A 1 114 ? -17.146 10.225 9.058 1.00 30.82 139 LEU A N 1
ATOM 907 C CA . LEU A 1 114 ? -16.754 10.865 10.312 1.00 35.92 139 LEU A CA 1
ATOM 908 C C . LEU A 1 114 ? -16.703 9.864 11.460 1.00 41.81 139 LEU A C 1
ATOM 909 O O . LEU A 1 114 ? -15.888 10.003 12.374 1.00 46.72 139 LEU A O 1
ATOM 914 N N . GLY A 1 115 ? -17.577 8.860 11.407 1.00 42.64 140 GLY A N 1
ATOM 915 C CA . GLY A 1 115 ? -17.621 7.810 12.423 1.00 50.29 140 GLY A CA 1
ATOM 916 C C . GLY A 1 115 ? -18.924 7.819 13.212 1.00 55.75 140 GLY A C 1
ATOM 917 O O . GLY A 1 115 ? -18.970 7.207 14.311 1.00 64.93 140 GLY A O 1
ATOM 918 N N . MET B 1 1 ? -6.035 16.172 1.028 1.00 28.52 26 MET B N 1
ATOM 919 C CA . MET B 1 1 ? -7.504 16.334 0.813 1.00 27.20 26 MET B CA 1
ATOM 920 C C . MET B 1 1 ? -7.929 17.800 0.894 1.00 25.22 26 MET B C 1
ATOM 921 O O . MET B 1 1 ? -8.921 18.196 0.274 1.00 24.56 26 MET B O 1
ATOM 924 N N . VAL B 1 2 ? -7.184 18.593 1.666 1.00 23.88 27 VAL B N 1
ATOM 925 C CA . VAL B 1 2 ? -7.345 20.048 1.669 1.00 22.13 27 VAL B CA 1
ATOM 926 C C . VAL B 1 2 ? -6.522 20.620 0.520 1.00 21.72 27 VAL B C 1
ATOM 927 O O . VAL B 1 2 ? -5.313 20.385 0.432 1.00 22.69 27 VAL B O 1
ATOM 931 N N . ILE B 1 3 ? -7.183 21.368 -0.356 1.00 20.57 28 ILE B N 1
ATOM 932 C CA . ILE B 1 3 ? -6.520 21.966 -1.508 1.00 20.32 28 ILE B CA 1
ATOM 933 C C . ILE B 1 3 ? -5.879 23.292 -1.112 1.00 19.89 28 ILE B C 1
ATOM 934 O O . ILE B 1 3 ? -6.559 24.200 -0.635 1.00 19.01 28 ILE B O 1
ATOM 939 N N . GLU B 1 4 ? -4.566 23.402 -1.304 1.00 20.50 29 GLU B N 1
ATOM 940 C CA . GLU B 1 4 ? -3.878 24.657 -1.014 1.00 20.53 29 GLU B CA 1
ATOM 941 C C . GLU B 1 4 ? -4.179 25.649 -2.136 1.00 19.72 29 GLU B C 1
ATOM 942 O O . GLU B 1 4 ? -3.917 25.378 -3.316 1.00 20.31 29 GLU B O 1
ATOM 948 N N . LEU B 1 5 ? -4.766 26.779 -1.756 1.00 18.57 30 LEU B N 1
ATOM 949 C CA . LEU B 1 5 ? -5.211 27.787 -2.712 1.00 17.79 30 LEU B CA 1
ATOM 950 C C . LEU B 1 5 ? -4.328 29.025 -2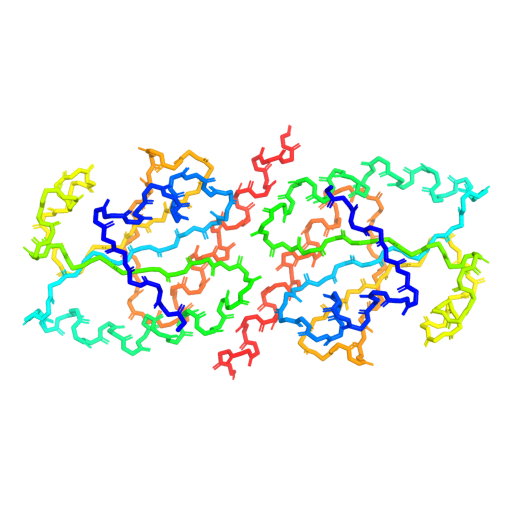.661 1.00 18.04 30 LEU B C 1
ATOM 951 O O . LEU B 1 5 ? -3.989 29.521 -1.581 1.00 17.98 30 LEU B O 1
ATOM 956 N N . THR B 1 6 ? -3.960 29.514 -3.843 1.00 18.17 31 THR B N 1
ATOM 957 C CA . THR B 1 6 ? -3.054 30.650 -3.987 1.00 18.76 31 THR B CA 1
ATOM 958 C C . THR B 1 6 ? -3.588 31.593 -5.068 1.00 18.26 31 THR B C 1
ATOM 959 O O . THR B 1 6 ? -4.520 31.235 -5.793 1.00 17.72 31 THR B O 1
ATOM 963 N N . PRO B 1 7 ? -3.011 32.804 -5.192 1.00 18.49 32 PRO B N 1
ATOM 964 C CA . PRO B 1 7 ? -3.398 33.651 -6.320 1.00 18.78 32 PRO B CA 1
ATOM 965 C C . PRO B 1 7 ? -3.275 32.977 -7.698 1.00 19.24 32 PRO B C 1
ATOM 966 O O . PRO B 1 7 ? -4.017 33.342 -8.614 1.00 19.47 32 PRO B O 1
ATOM 970 N N . SER B 1 8 ? -2.372 32.000 -7.830 1.00 19.60 33 SER B N 1
ATOM 971 C CA A SER B 1 8 ? -2.130 31.336 -9.114 0.50 20.28 33 SER B CA 1
ATOM 972 C CA B SER B 1 8 ? -2.126 31.327 -9.108 0.50 20.09 33 SER B CA 1
ATOM 973 C C . SER B 1 8 ? -3.221 30.341 -9.507 1.00 19.46 33 SER B C 1
ATOM 974 O O . SER B 1 8 ? -3.467 30.130 -10.697 1.00 19.99 33 SER B O 1
ATOM 979 N N . ASN B 1 9 ? -3.873 29.725 -8.520 1.00 18.69 34 ASN B N 1
ATOM 980 C CA . ASN B 1 9 ? -4.898 28.721 -8.834 1.00 17.88 34 ASN B CA 1
ATOM 981 C C . ASN B 1 9 ? -6.322 29.024 -8.359 1.00 16.85 34 ASN B C 1
ATOM 982 O O . ASN B 1 9 ? -7.234 28.249 -8.627 1.00 16.35 34 ASN B O 1
ATOM 987 N N . PHE B 1 10 ? -6.515 30.143 -7.667 1.00 16.30 35 PHE B N 1
ATOM 988 C CA . PHE B 1 10 ? -7.820 30.428 -7.064 1.00 15.39 35 PHE B CA 1
ATOM 989 C C . PHE B 1 10 ? -8.935 30.554 -8.097 1.00 15.34 35 PHE B C 1
ATOM 990 O O . PHE B 1 10 ? -10.040 30.051 -7.887 1.00 14.43 35 PHE B O 1
ATOM 998 N N . ASN B 1 11 ? -8.651 31.214 -9.215 1.00 15.80 36 ASN B N 1
ATOM 999 C CA . ASN B 1 11 ? -9.682 31.413 -10.222 1.00 16.13 36 ASN B CA 1
ATOM 1000 C C . ASN B 1 11 ? -10.145 30.092 -10.842 1.00 16.31 36 ASN B C 1
ATOM 1001 O O . ASN B 1 11 ? -11.343 29.829 -10.908 1.00 15.86 36 ASN B O 1
ATOM 1006 N N . ARG B 1 12 ? -9.193 29.262 -11.271 1.00 16.74 37 ARG B N 1
ATOM 1007 C CA . ARG B 1 12 ? -9.511 27.968 -11.880 1.00 17.68 37 ARG B CA 1
ATOM 1008 C C . ARG B 1 12 ? -10.176 27.013 -10.889 1.00 16.57 37 ARG B C 1
ATOM 1009 O O . ARG B 1 12 ? -11.148 26.333 -11.230 1.00 16.59 37 ARG B O 1
ATOM 1017 N N . GLU B 1 13 ? -9.655 26.965 -9.665 1.00 15.95 38 GLU B N 1
ATOM 1018 C CA . GLU B 1 13 ? -10.153 26.019 -8.671 1.00 15.66 38 GLU B CA 1
ATOM 1019 C C . GLU B 1 13 ? -11.521 26.404 -8.129 1.00 14.60 38 GLU B C 1
ATOM 1020 O O . GLU B 1 13 ? -12.413 25.558 -8.034 1.00 14.57 38 GLU B O 1
ATOM 1026 N N . VAL B 1 14 ? -11.682 27.678 -7.769 1.00 14.03 39 VAL B N 1
ATOM 1027 C CA . VAL B 1 14 ? -12.870 28.122 -7.038 1.00 13.44 39 VAL B CA 1
ATOM 1028 C C . VAL B 1 14 ? -13.847 28.903 -7.920 1.00 13.68 39 VAL B C 1
ATOM 1029 O O . VAL B 1 14 ? -15.017 28.521 -8.047 1.00 13.64 39 VAL B O 1
ATOM 1033 N N . ILE B 1 15 ? -13.368 29.979 -8.541 1.00 13.94 40 ILE B N 1
ATOM 1034 C CA . ILE B 1 15 ? -14.249 30.895 -9.265 1.00 14.77 40 ILE B CA 1
ATOM 1035 C C . ILE B 1 15 ? -14.933 30.223 -10.463 1.00 14.97 40 ILE B C 1
ATOM 1036 O O . ILE B 1 15 ? -16.117 30.450 -10.707 1.00 15.56 40 ILE B O 1
ATOM 1041 N N . GLN B 1 16 ? -14.192 29.373 -11.170 1.00 15.27 41 GLN B N 1
ATOM 1042 C CA . GLN B 1 16 ? -14.705 28.682 -12.362 1.00 15.91 41 GLN B CA 1
ATOM 1043 C C . GLN B 1 16 ? -15.477 27.392 -12.046 1.00 15.46 41 GLN B C 1
ATOM 1044 O O . GLN B 1 16 ? -15.955 26.713 -12.957 1.00 16.48 41 GLN B O 1
ATOM 1050 N N . SER B 1 17 ? -15.622 27.076 -10.761 1.00 14.80 42 SER B N 1
ATOM 1051 C CA . SER B 1 17 ? -16.197 25.805 -10.319 1.00 14.35 42 SER B CA 1
ATOM 1052 C C . SER B 1 17 ? -17.685 25.894 -9.976 1.00 14.16 42 SER B C 1
ATOM 1053 O O . SER B 1 17 ? -18.139 26.902 -9.424 1.00 14.03 42 SER B O 1
ATOM 1056 N N . ASP B 1 18 ? -18.431 24.831 -10.293 1.00 14.09 43 ASP B N 1
ATOM 1057 C CA . ASP B 1 18 ? -19.813 24.683 -9.828 1.00 14.73 43 ASP B CA 1
ATOM 1058 C C . ASP B 1 18 ? -19.916 23.800 -8.577 1.00 14.16 43 ASP B C 1
ATOM 1059 O O . ASP B 1 18 ? -21.019 23.525 -8.101 1.00 14.27 43 ASP B O 1
ATOM 1064 N N . SER B 1 19 ? -18.776 23.349 -8.053 1.00 13.38 44 SER B N 1
ATOM 1065 C CA . SER B 1 19 ? -18.752 22.661 -6.761 1.00 13.49 44 SER B CA 1
ATOM 1066 C C . SER B 1 19 ? -19.034 23.662 -5.647 1.00 12.93 44 SER B C 1
ATOM 1067 O O . SER B 1 19 ? -18.696 24.845 -5.767 1.00 12.95 44 SER B O 1
ATOM 1070 N N . LEU B 1 20 ? -19.629 23.186 -4.555 1.00 13.06 45 LEU B N 1
ATOM 1071 C CA . LEU B 1 20 ? -19.601 23.960 -3.319 1.00 12.79 45 LEU B CA 1
ATOM 1072 C C . LEU B 1 20 ? -18.172 23.918 -2.794 1.00 12.77 45 LEU B C 1
ATOM 1073 O O . LEU B 1 20 ? -17.538 22.859 -2.802 1.00 12.48 45 LEU B O 1
ATOM 1078 N N . TRP B 1 21 ? -17.672 25.076 -2.360 1.00 12.09 46 TRP B N 1
ATOM 1079 C CA . TRP B 1 21 ? -16.333 25.194 -1.787 1.00 12.33 46 TRP B CA 1
ATOM 1080 C C . TRP B 1 21 ? -16.391 25.759 -0.377 1.00 12.44 46 TRP B C 1
ATOM 1081 O O . TRP B 1 21 ? -17.111 26.729 -0.113 1.00 12.86 46 TRP B O 1
ATOM 1092 N N . LEU B 1 22 ? -15.623 25.149 0.521 1.00 12.49 47 LEU B N 1
ATOM 1093 C CA . LEU B 1 22 ? -15.331 25.740 1.827 1.00 12.93 47 LEU B CA 1
ATOM 1094 C C . LEU B 1 22 ? -13.878 26.187 1.784 1.00 12.93 47 LEU B C 1
ATOM 1095 O O . LEU B 1 22 ? -13.005 25.419 1.375 1.00 13.09 47 LEU B O 1
ATOM 1100 N N . VAL B 1 23 ? -13.614 27.427 2.190 1.00 12.43 48 VAL B N 1
ATOM 1101 C CA . VAL B 1 23 ? -12.253 27.964 2.149 1.00 12.94 48 VAL B CA 1
ATOM 1102 C C . VAL B 1 23 ? -11.881 28.592 3.485 1.00 12.99 48 VAL B C 1
ATOM 1103 O O . VAL B 1 23 ? -12.591 29.466 3.991 1.00 13.31 48 VAL B O 1
ATOM 1107 N N . GLU B 1 24 ? -10.771 28.122 4.053 1.00 13.21 49 GLU B N 1
ATOM 1108 C CA . GLU B 1 24 ? -10.222 28.685 5.285 1.00 13.77 49 GLU B CA 1
ATOM 1109 C C . GLU B 1 24 ? -9.098 29.649 4.937 1.00 13.59 49 GLU B C 1
ATOM 1110 O O . GLU B 1 24 ? -8.123 29.259 4.290 1.00 14.03 49 GLU B O 1
ATOM 1116 N N . PHE B 1 25 ? -9.252 30.901 5.358 1.00 13.70 50 PHE B N 1
ATOM 1117 C CA . PHE B 1 25 ? -8.209 31.918 5.232 1.00 14.12 50 PHE B CA 1
ATOM 1118 C C . PHE B 1 25 ? -7.473 31.975 6.562 1.00 14.36 50 PHE B C 1
ATOM 1119 O O . PHE B 1 25 ? -8.049 32.362 7.583 1.00 15.03 50 PHE B O 1
ATOM 1127 N N . TYR B 1 26 ? -6.204 31.579 6.541 1.00 14.38 51 TYR B N 1
ATOM 1128 C CA . TYR B 1 26 ? -5.439 31.350 7.764 1.00 14.60 51 TYR B CA 1
ATOM 1129 C C . TYR B 1 26 ? -4.093 32.069 7.780 1.00 15.13 51 TYR B C 1
ATOM 1130 O O . TYR B 1 26 ? -3.633 32.589 6.762 1.00 14.83 51 TYR B O 1
ATOM 1139 N N . ALA B 1 27 ? -3.479 32.090 8.959 1.00 15.47 52 ALA B N 1
ATOM 1140 C CA . ALA B 1 27 ? -2.071 32.445 9.115 1.00 16.17 52 ALA B CA 1
ATOM 1141 C C . ALA B 1 27 ? -1.367 31.269 9.796 1.00 16.87 52 ALA B C 1
ATOM 1142 O O . ALA B 1 27 ? -1.913 30.697 10.742 1.00 16.97 52 ALA B O 1
ATOM 1144 N N . PRO B 1 28 ? -0.160 30.895 9.318 1.00 17.96 53 PRO B N 1
ATOM 1145 C CA . PRO B 1 28 ? 0.559 29.749 9.889 1.00 18.67 53 PRO B CA 1
ATOM 1146 C C . PRO B 1 28 ? 0.881 29.905 11.375 1.00 19.10 53 PRO B C 1
ATOM 1147 O O . PRO B 1 28 ? 0.959 28.909 12.094 1.00 19.71 53 PRO B O 1
ATOM 1151 N N . TRP B 1 29 ? 1.052 31.148 11.815 1.00 18.92 54 TRP B N 1
ATOM 1152 C CA . TRP B 1 29 ? 1.485 31.449 13.180 1.00 19.57 54 TRP B CA 1
ATOM 1153 C C . TRP B 1 29 ? 0.340 31.526 14.184 1.00 19.17 54 TRP B C 1
ATOM 1154 O O . TRP B 1 29 ? 0.571 31.577 15.397 1.00 20.10 54 TRP B O 1
ATOM 1165 N N . CYS B 1 30 ? -0.891 31.534 13.681 1.00 18.71 55 CYS B N 1
ATOM 1166 C CA . CYS B 1 30 ? -2.060 31.727 14.528 1.00 18.09 55 CYS B CA 1
ATOM 1167 C C . CYS B 1 30 ? -2.453 30.445 15.265 1.00 18.10 55 CYS B C 1
ATOM 1168 O O . CYS B 1 30 ? -2.643 29.392 14.650 1.00 17.84 55 CYS B O 1
ATOM 1171 N N . GLY B 1 31 ? -2.555 30.541 16.589 1.00 18.08 56 GLY B N 1
ATOM 1172 C CA . GLY B 1 31 ? -2.905 29.394 17.428 1.00 18.41 56 GLY B CA 1
ATOM 1173 C C . GLY B 1 31 ? -4.266 28.793 17.123 1.00 18.35 56 GLY B C 1
ATOM 1174 O O . GLY B 1 31 ? -4.438 27.574 17.163 1.00 18.84 56 GLY B O 1
ATOM 1175 N N . HIS B 1 32 ? -5.237 29.649 16.823 1.00 17.80 57 HIS B N 1
ATOM 1176 C CA . HIS B 1 32 ? -6.574 29.190 16.445 1.00 17.85 57 HIS B CA 1
ATOM 1177 C C . HIS B 1 32 ? -6.576 28.479 15.097 1.00 17.51 57 HIS B C 1
ATOM 1178 O O . HIS B 1 32 ? -7.273 27.480 14.924 1.00 17.76 57 HIS B O 1
ATOM 1185 N N . CYS B 1 33 ? -5.800 29.000 14.150 1.00 17.16 58 CYS B N 1
ATOM 1186 C CA . CYS B 1 33 ? -5.604 28.336 12.861 1.00 17.29 58 CYS B CA 1
ATOM 1187 C C . CYS B 1 33 ? -4.939 26.973 13.028 1.00 18.14 58 CYS B C 1
ATOM 1188 O O . CYS B 1 33 ? -5.320 26.007 12.367 1.00 18.38 58 CYS B O 1
ATOM 1191 N N . GLN B 1 34 ? -3.952 26.897 13.917 1.00 19.03 59 GLN B N 1
ATOM 1192 C CA . GLN B 1 34 ? -3.268 25.636 14.189 1.00 20.02 59 GLN B CA 1
ATOM 1193 C C . GLN B 1 34 ? -4.211 24.585 14.779 1.00 20.92 59 GLN B C 1
ATOM 1194 O O . GLN B 1 34 ? -4.134 23.410 14.422 1.00 21.63 59 GLN B O 1
ATOM 1200 N N . ARG B 1 35 ? -5.109 25.015 15.664 1.00 24.56 60 ARG B N 1
ATOM 1201 C CA . ARG B 1 35 ? -6.100 24.112 16.252 1.00 25.12 60 ARG B CA 1
ATOM 1202 C C . ARG B 1 35 ? -7.129 23.662 15.219 1.00 22.76 60 ARG B C 1
ATOM 1203 O O . ARG B 1 35 ? -7.626 22.537 15.277 1.00 22.98 60 ARG B O 1
ATOM 1211 N N . LEU B 1 36 ? -7.425 24.540 14.266 1.00 21.57 61 LEU B N 1
ATOM 1212 C CA . LEU B 1 36 ? -8.380 24.232 13.207 1.00 20.04 61 LEU B CA 1
ATOM 1213 C C . LEU B 1 36 ? -7.842 23.203 12.209 1.00 19.39 61 LEU B C 1
ATOM 1214 O O . LEU B 1 36 ? -8.606 22.394 11.691 1.00 18.79 61 LEU B O 1
ATOM 1219 N N . THR B 1 37 ? -6.530 23.227 11.968 1.00 20.25 62 THR B N 1
ATOM 1220 C CA . THR B 1 37 ? -5.896 22.383 10.940 1.00 20.18 62 THR B CA 1
ATOM 1221 C C . THR B 1 37 ? -6.392 20.924 10.896 1.00 19.93 62 THR B C 1
ATOM 1222 O O . THR B 1 37 ? -6.890 20.488 9.851 1.00 18.86 62 THR B O 1
ATOM 1226 N N . PRO B 1 38 ? -6.272 20.167 12.013 1.00 21.10 63 PRO B N 1
ATOM 1227 C CA . PRO B 1 38 ? -6.741 18.773 11.958 1.00 21.63 63 PRO B CA 1
ATOM 1228 C C . PRO B 1 38 ? -8.257 18.621 11.772 1.00 20.28 63 PRO B C 1
ATOM 1229 O O . PRO B 1 38 ? -8.703 17.633 11.186 1.00 20.41 63 PRO B O 1
ATOM 1233 N N . GLU B 1 39 ? -9.034 19.583 12.268 1.00 19.50 64 GLU B N 1
ATOM 1234 C CA . GLU B 1 39 ? -10.491 19.561 12.100 1.00 18.84 64 GLU B CA 1
ATOM 1235 C C . GLU B 1 39 ? -10.904 19.881 10.664 1.00 17.09 64 GLU B C 1
ATOM 1236 O O . GLU B 1 39 ? -11.843 19.285 10.133 1.00 16.80 64 GLU B O 1
ATOM 1242 N N . TRP B 1 40 ? -10.189 20.819 10.047 1.00 16.51 65 TRP B N 1
ATOM 1243 C CA . TRP B 1 40 ? -10.382 21.169 8.642 1.00 15.76 65 TRP B CA 1
ATOM 1244 C C . TRP B 1 40 ? -10.069 19.962 7.751 1.00 16.20 65 TRP B C 1
ATOM 1245 O O . TRP B 1 40 ? -10.806 19.667 6.803 1.00 16.19 65 TRP B O 1
ATOM 1256 N N . LYS B 1 41 ? -8.991 19.249 8.081 1.00 17.71 66 LYS B N 1
ATOM 1257 C CA . LYS B 1 41 ? -8.618 18.030 7.362 1.00 19.03 66 LYS B CA 1
ATOM 1258 C C . LYS B 1 41 ? -9.671 16.933 7.513 1.00 18.93 66 LYS B C 1
ATOM 1259 O O . LYS B 1 41 ? -10.003 16.242 6.544 1.00 19.10 66 LYS B O 1
ATOM 1265 N N . LYS B 1 42 ? -10.196 16.789 8.729 1.00 19.23 67 LYS B N 1
ATOM 1266 C CA . LYS B 1 42 ? -11.275 15.846 9.027 1.00 20.05 67 LYS B CA 1
ATOM 1267 C C . LYS B 1 42 ? -12.511 16.126 8.167 1.00 18.55 67 LYS B C 1
ATOM 1268 O O . LYS B 1 42 ? -13.113 15.206 7.602 1.00 19.28 67 LYS B O 1
ATOM 1274 N N . ALA B 1 43 ? -12.879 17.399 8.065 1.00 17.20 68 ALA B N 1
ATOM 1275 C CA . ALA B 1 43 ? -14.014 17.803 7.241 1.00 16.56 68 ALA B CA 1
ATOM 1276 C C . ALA B 1 43 ? -13.759 17.504 5.767 1.00 16.24 68 ALA B C 1
ATOM 1277 O O . ALA B 1 43 ? -14.640 16.984 5.079 1.00 17.15 68 ALA B O 1
ATOM 1279 N N . ALA B 1 44 ? -12.551 17.811 5.297 1.00 15.73 69 ALA B N 1
ATOM 1280 C CA . ALA B 1 44 ? -12.188 17.590 3.894 1.00 15.98 69 ALA B CA 1
ATOM 1281 C C . ALA B 1 44 ? -12.252 16.114 3.503 1.00 16.68 69 ALA B C 1
ATOM 1282 O O . ALA B 1 44 ? -12.737 15.773 2.424 1.00 17.16 69 ALA B O 1
ATOM 1284 N N . THR B 1 45 ? -11.755 15.246 4.383 1.00 17.66 70 THR B N 1
ATOM 1285 C CA A THR B 1 45 ? -11.789 13.808 4.123 0.50 18.47 70 THR B CA 1
ATOM 1286 C CA B THR B 1 45 ? -11.782 13.802 4.153 0.50 18.21 70 THR B CA 1
ATOM 1287 C C . THR B 1 45 ? -13.224 13.288 4.123 1.00 18.04 70 THR B C 1
ATOM 1288 O O . THR B 1 45 ? -13.602 12.509 3.244 1.00 18.48 70 THR B O 1
ATOM 1295 N N . ALA B 1 46 ? -14.029 13.737 5.086 1.00 17.76 71 ALA B N 1
ATOM 1296 C CA . ALA B 1 46 ? -15.437 13.337 5.159 1.00 17.44 71 ALA B CA 1
ATOM 1297 C C . ALA B 1 46 ? -16.224 13.792 3.932 1.00 16.87 71 ALA B C 1
ATOM 1298 O O . ALA B 1 46 ? -17.172 13.122 3.511 1.00 16.93 71 ALA B O 1
ATOM 1300 N N . LEU B 1 47 ? -15.818 14.926 3.363 1.00 15.97 72 LEU B N 1
ATOM 1301 C CA . LEU B 1 47 ? -16.527 15.528 2.234 1.00 15.45 72 LEU B CA 1
ATOM 1302 C C . LEU B 1 47 ? -15.909 15.179 0.879 1.00 15.40 72 LEU B C 1
ATOM 1303 O O . LEU B 1 47 ? -16.284 15.766 -0.142 1.00 14.85 72 LEU B O 1
ATOM 1308 N N . LYS B 1 48 ? -14.981 14.221 0.863 1.00 15.99 73 LYS B N 1
ATOM 1309 C CA . LYS B 1 48 ? -14.300 13.825 -0.376 1.00 16.82 73 LYS B CA 1
ATOM 1310 C C . LYS B 1 48 ? -15.297 13.522 -1.492 1.00 16.51 73 LYS B C 1
ATOM 1311 O O . LYS B 1 48 ? -16.207 12.706 -1.320 1.00 16.75 73 LYS B O 1
ATOM 1317 N N . ASP B 1 49 ? -15.115 14.200 -2.627 1.00 16.27 74 ASP B N 1
ATOM 1318 C CA . ASP B 1 49 ? -15.954 14.015 -3.823 1.00 16.68 74 ASP B CA 1
ATOM 1319 C C . ASP B 1 49 ? -17.417 14.435 -3.622 1.00 16.24 74 ASP B C 1
ATOM 1320 O O . ASP B 1 49 ? -18.300 14.049 -4.400 1.00 16.48 74 ASP B O 1
ATOM 1325 N N . VAL B 1 50 ? -17.653 15.231 -2.578 1.00 15.45 75 VAL B N 1
ATOM 1326 C CA . VAL B 1 50 ? -18.969 15.810 -2.307 1.00 15.22 75 VAL B CA 1
ATOM 1327 C C . VAL B 1 50 ? -18.875 17.337 -2.315 1.00 14.49 75 VAL B C 1
ATOM 1328 O O . VAL B 1 50 ? -19.630 18.012 -3.021 1.00 14.46 75 VAL B O 1
ATOM 1332 N N . VAL B 1 51 ? -17.941 17.860 -1.522 1.00 13.96 76 VAL B N 1
ATOM 1333 C CA . VAL B 1 51 ? -17.693 19.295 -1.386 1.00 13.80 76 VAL B CA 1
ATOM 1334 C C . VAL B 1 51 ? -16.182 19.495 -1.465 1.00 13.76 76 VAL B C 1
ATOM 1335 O O . VAL B 1 51 ? -15.418 18.680 -0.946 1.00 14.18 76 VAL B O 1
ATOM 1339 N N . LYS B 1 52 ? -15.747 20.564 -2.128 1.00 13.38 77 LYS B N 1
ATOM 1340 C CA . LYS B 1 52 ? -14.318 20.857 -2.201 1.00 13.59 77 LYS B CA 1
ATOM 1341 C C . LYS B 1 52 ? -13.903 21.737 -1.028 1.00 13.36 77 LYS B C 1
ATOM 1342 O O . LYS B 1 52 ? -14.615 22.662 -0.652 1.00 12.84 77 LYS B O 1
ATOM 1348 N N . VAL B 1 53 ? -12.757 21.416 -0.436 1.00 13.48 78 VAL B N 1
ATOM 1349 C CA . VAL B 1 53 ? -12.301 22.095 0.774 1.00 13.75 78 VAL B CA 1
ATOM 1350 C C . VAL B 1 53 ? -10.883 22.620 0.563 1.00 14.12 78 VAL B C 1
ATOM 1351 O O . VAL B 1 53 ? -9.969 21.856 0.236 1.00 14.96 78 VAL B O 1
ATOM 1355 N N . GLY B 1 54 ? -10.715 23.929 0.736 1.00 13.84 79 GLY B N 1
ATOM 1356 C CA . GLY B 1 54 ? -9.439 24.580 0.455 1.00 14.02 79 GLY B CA 1
ATOM 1357 C C . GLY B 1 54 ? -8.936 25.447 1.587 1.00 13.72 79 GLY B C 1
ATOM 1358 O O . GLY B 1 54 ? -9.643 25.679 2.566 1.00 13.32 79 GLY B O 1
ATOM 1359 N N . ALA B 1 55 ? -7.702 25.927 1.445 1.00 14.34 80 ALA B N 1
ATOM 1360 C CA . ALA B 1 55 ? -7.093 26.804 2.436 1.00 14.59 80 ALA B CA 1
ATOM 1361 C C . ALA B 1 55 ? -6.180 27.820 1.758 1.00 14.78 80 ALA B C 1
ATOM 1362 O O . ALA B 1 55 ? -5.417 27.471 0.856 1.00 15.15 80 ALA B O 1
ATOM 1364 N N . VAL B 1 56 ? -6.277 29.076 2.197 1.00 14.77 81 VAL B N 1
ATOM 1365 C CA . VAL B 1 56 ? -5.451 30.169 1.692 1.00 15.30 81 VAL B CA 1
ATOM 1366 C C . VAL B 1 56 ? -4.628 30.729 2.850 1.00 15.90 81 VAL B C 1
ATOM 1367 O O . VAL B 1 56 ? -5.192 31.143 3.871 1.00 15.54 81 VAL B O 1
ATOM 1371 N N . ASP B 1 57 ? -3.302 30.734 2.702 1.00 16.68 82 ASP B N 1
ATOM 1372 C CA . ASP B 1 57 ? -2.444 31.460 3.631 1.00 17.70 82 ASP B CA 1
ATOM 1373 C C . ASP B 1 57 ? -2.637 32.944 3.343 1.00 17.58 82 ASP B C 1
ATOM 1374 O O . ASP B 1 57 ? -2.029 33.495 2.419 1.00 18.29 82 ASP B O 1
ATOM 1379 N N . ALA B 1 58 ? -3.507 33.572 4.131 1.00 17.59 83 ALA B N 1
ATOM 1380 C CA . ALA B 1 58 ? -3.884 34.971 3.936 1.00 18.12 83 ALA B CA 1
ATOM 1381 C C . ALA B 1 58 ? -2.894 35.920 4.601 1.00 19.46 83 ALA B C 1
ATOM 1382 O O . ALA B 1 58 ? -3.013 37.137 4.473 1.00 20.19 83 ALA B O 1
ATOM 1384 N N . ASP B 1 59 ? -1.922 35.359 5.313 1.00 20.14 84 ASP B N 1
ATOM 1385 C CA . ASP B 1 59 ? -0.791 36.141 5.791 1.00 21.73 84 ASP B CA 1
ATOM 1386 C C . ASP B 1 59 ? 0.148 36.410 4.616 1.00 22.34 84 ASP B C 1
ATOM 1387 O O . ASP B 1 59 ? 0.519 37.558 4.355 1.00 23.31 84 ASP B O 1
ATOM 1392 N N . LYS B 1 60 ? 0.519 35.337 3.918 1.00 22.32 85 LYS B N 1
ATOM 1393 C CA . LYS B 1 60 ? 1.380 35.407 2.737 1.00 23.14 85 LYS B CA 1
ATOM 1394 C C . LYS B 1 60 ? 0.649 36.081 1.581 1.00 22.58 85 LYS B C 1
ATOM 1395 O O . LYS B 1 60 ? 1.167 37.017 0.965 1.00 23.38 85 LYS B O 1
ATOM 1401 N N . HIS B 1 61 ? -0.557 35.600 1.295 1.00 21.61 86 HIS B N 1
ATOM 1402 C CA . HIS B 1 61 ? -1.350 36.125 0.194 1.00 21.53 86 HIS B CA 1
ATOM 1403 C C . HIS B 1 61 ? -2.385 37.104 0.739 1.00 21.72 86 HIS B C 1
ATOM 1404 O O . HIS B 1 61 ? -3.594 36.856 0.692 1.00 21.01 86 HIS B O 1
ATOM 1411 N N . HIS B 1 62 ? -1.880 38.215 1.273 1.00 22.91 87 HIS B N 1
ATOM 1412 C CA . HIS B 1 62 ? -2.712 39.212 1.948 1.00 23.67 87 HIS B CA 1
ATOM 1413 C C . HIS B 1 62 ? -3.650 39.966 1.007 1.00 23.72 87 HIS B C 1
ATOM 1414 O O . HIS B 1 62 ? -4.753 40.345 1.411 1.00 24.04 87 HIS B O 1
ATOM 1421 N N . SER B 1 63 ? -3.224 40.170 -0.239 1.00 23.99 88 SER B N 1
ATOM 1422 C CA A SER B 1 63 ? -4.079 40.831 -1.222 0.50 24.23 88 SER B CA 1
ATOM 1423 C CA B SER B 1 63 ? -4.066 40.818 -1.243 0.50 24.17 88 SER B CA 1
ATOM 1424 C C . SER B 1 63 ? -5.303 39.968 -1.528 1.00 23.22 88 SER B C 1
ATOM 1425 O O . SER B 1 63 ? -6.421 40.479 -1.590 1.00 23.42 88 SER B O 1
ATOM 1430 N N . LEU B 1 64 ? -5.090 38.661 -1.690 1.00 22.07 89 LEU B N 1
ATOM 1431 C CA . LEU B 1 64 ? -6.183 37.719 -1.925 1.00 21.32 89 LEU B CA 1
ATOM 1432 C C . LEU B 1 64 ? -7.142 37.678 -0.731 1.00 21.04 89 LEU B C 1
ATOM 1433 O O . LEU B 1 64 ? -8.359 37.677 -0.909 1.00 20.78 89 LEU B O 1
ATOM 1438 N N . GLY B 1 65 ? -6.591 37.649 0.481 1.00 21.24 90 GLY B N 1
ATOM 1439 C CA . GLY B 1 65 ? -7.401 37.722 1.698 1.00 21.51 90 GLY B CA 1
ATOM 1440 C C . GLY B 1 65 ? -8.211 39.005 1.757 1.00 22.45 90 GLY B C 1
ATOM 1441 O O . GLY B 1 65 ? -9.389 38.989 2.123 1.00 22.40 90 GLY B O 1
ATOM 1442 N N . GLY B 1 66 ? -7.578 40.114 1.382 1.00 23.48 91 GLY B N 1
ATOM 1443 C CA . GLY B 1 66 ? -8.233 41.421 1.332 1.00 24.73 91 GLY B CA 1
ATOM 1444 C C . GLY B 1 66 ? -9.419 41.464 0.384 1.00 25.09 91 GLY B C 1
ATOM 1445 O O . GLY B 1 66 ? -10.401 42.163 0.639 1.00 25.95 91 GLY B O 1
ATOM 1446 N N . GLN B 1 67 ? -9.324 40.705 -0.706 1.00 24.80 92 GLN B N 1
ATOM 1447 C CA . GLN B 1 67 ? -10.388 40.603 -1.703 1.00 25.43 92 GLN B CA 1
ATOM 1448 C C . GLN B 1 67 ? -11.661 39.984 -1.134 1.00 25.13 92 GLN B C 1
ATOM 1449 O O . GLN B 1 67 ? -12.751 40.183 -1.673 1.00 25.60 92 GLN B O 1
ATOM 1455 N N . TYR B 1 68 ? -11.513 39.223 -0.053 1.00 24.60 93 TYR B N 1
ATOM 1456 C CA . TYR B 1 68 ? -12.657 38.591 0.596 1.00 24.49 93 TYR B CA 1
ATOM 1457 C C . TYR B 1 68 ? -12.876 39.102 2.018 1.00 25.06 93 TYR B C 1
ATOM 1458 O O . TYR B 1 68 ? -13.489 38.428 2.846 1.00 25.06 93 TYR B O 1
ATOM 1467 N N . GLY B 1 69 ? -12.377 40.308 2.277 1.00 25.96 94 GLY B N 1
ATOM 1468 C CA . GLY B 1 69 ? -12.634 41.023 3.527 1.00 26.85 94 GLY B CA 1
ATOM 1469 C C . GLY B 1 69 ? -12.101 40.357 4.779 1.00 26.68 94 GLY B C 1
ATOM 1470 O O . GLY B 1 69 ? -12.647 40.552 5.866 1.00 27.10 94 GLY B O 1
ATOM 1471 N N . VAL B 1 70 ? -11.035 39.574 4.629 1.00 25.99 95 VAL B N 1
ATOM 1472 C CA . VAL B 1 70 ? -10.402 38.904 5.763 1.00 25.92 95 VAL B CA 1
ATOM 1473 C C . VAL B 1 70 ? -9.715 39.940 6.654 1.00 26.87 95 VAL B C 1
ATOM 1474 O O . VAL B 1 70 ? -8.802 40.646 6.219 1.00 27.44 95 VAL B O 1
ATOM 1478 N N . GLN B 1 71 ? -10.176 40.035 7.896 1.00 27.51 96 GLN B N 1
ATOM 1479 C CA . GLN B 1 71 ? -9.606 40.984 8.853 1.00 29.13 96 GLN B CA 1
ATOM 1480 C C . GLN B 1 71 ? -9.064 40.288 10.102 1.00 28.01 96 GLN B C 1
ATOM 1481 O O . GLN B 1 71 ? -8.612 40.938 11.049 1.00 29.50 96 GLN B O 1
ATOM 1487 N N . GLY B 1 72 ? -9.106 38.959 10.080 1.00 25.59 97 GLY B N 1
ATOM 1488 C CA . GLY B 1 72 ? -8.625 38.136 11.181 1.00 23.95 97 GLY B CA 1
ATOM 1489 C C . GLY B 1 72 ? -8.561 36.676 10.774 1.00 21.65 97 GLY B C 1
ATOM 1490 O O . GLY B 1 72 ? -9.136 36.275 9.754 1.00 20.53 97 GLY B O 1
ATOM 1491 N N . PHE B 1 73 ? -7.865 35.883 11.583 1.00 20.87 98 PHE B N 1
ATOM 1492 C CA . PHE B 1 73 ? -7.642 34.472 11.294 1.00 19.56 98 PHE B CA 1
ATOM 1493 C C . PHE B 1 73 ? -8.140 33.592 12.444 1.00 19.43 98 PHE B C 1
ATOM 1494 O O . PHE B 1 73 ? -8.015 33.976 13.606 1.00 20.23 98 PHE B O 1
ATOM 1502 N N . PRO B 1 74 ? -8.728 32.420 12.128 1.00 18.67 99 PRO B N 1
ATOM 1503 C CA . PRO B 1 74 ? -9.115 31.972 10.792 1.00 17.93 99 PRO B CA 1
ATOM 1504 C C . PRO B 1 74 ? -10.417 32.627 10.350 1.00 17.49 99 PRO B C 1
ATOM 1505 O O . PRO B 1 74 ? -11.259 32.962 11.189 1.00 18.48 99 PRO B O 1
ATOM 1509 N N . THR B 1 75 ? -10.553 32.840 9.046 1.00 16.82 100 THR B N 1
ATOM 1510 C CA . THR B 1 75 ? -11.828 33.245 8.457 1.00 16.60 100 THR B CA 1
ATOM 1511 C C . THR B 1 75 ? -12.270 32.153 7.492 1.00 15.71 100 THR B C 1
ATOM 1512 O O . THR B 1 75 ? -11.538 31.803 6.565 1.00 15.64 100 THR B O 1
ATOM 1516 N N . ILE B 1 76 ? -13.461 31.611 7.732 1.00 15.69 101 ILE B N 1
ATOM 1517 C CA . ILE B 1 76 ? -14.030 30.557 6.893 1.00 15.59 101 ILE B CA 1
ATOM 1518 C C . ILE B 1 76 ? -15.125 31.149 6.009 1.00 15.30 101 ILE B C 1
ATOM 1519 O O . ILE B 1 76 ? -16.027 31.833 6.497 1.00 15.92 101 ILE B O 1
ATOM 1524 N N . LYS B 1 77 ? -15.016 30.901 4.704 1.00 14.52 102 LYS B N 1
ATOM 1525 C CA . LYS B 1 77 ? -16.010 31.364 3.733 1.00 14.49 102 LYS B CA 1
ATOM 1526 C C . LYS B 1 77 ? -16.598 30.184 2.979 1.00 14.12 102 LYS B C 1
ATOM 1527 O O . LYS B 1 77 ? -15.896 29.219 2.683 1.00 14.09 102 LYS B O 1
ATOM 1533 N N . ILE B 1 78 ? -17.887 30.275 2.665 1.00 13.89 103 ILE B N 1
ATOM 1534 C CA . ILE B 1 78 ? -18.556 29.250 1.868 1.00 14.04 103 ILE B CA 1
ATOM 1535 C C . ILE B 1 78 ? -18.909 29.833 0.503 1.00 13.88 103 ILE B C 1
ATOM 1536 O O . ILE B 1 78 ? -19.633 30.830 0.405 1.00 14.12 103 ILE B O 1
ATOM 1541 N N . PHE B 1 79 ? -18.361 29.209 -0.539 1.00 13.67 104 PHE B N 1
ATOM 1542 C CA . PHE B 1 79 ? -18.533 29.649 -1.922 1.00 14.17 104 PHE B CA 1
ATOM 1543 C C . PHE B 1 79 ? -19.565 28.745 -2.609 1.00 15.01 104 PHE B C 1
ATOM 1544 O O . PHE B 1 79 ? -19.287 27.567 -2.894 1.00 15.08 104 PHE B O 1
ATOM 1552 N N . GLY B 1 80 ? -20.751 29.299 -2.858 1.00 15.92 105 GLY B N 1
ATOM 1553 C CA . GLY B 1 80 ? -21.842 28.576 -3.518 1.00 17.34 105 GLY B CA 1
ATOM 1554 C C . GLY B 1 80 ? -22.079 29.004 -4.959 1.00 17.88 105 GLY B C 1
ATOM 1555 O O . GLY B 1 80 ? -21.132 29.166 -5.730 1.00 17.86 105 GLY B O 1
ATOM 1556 N N . SER B 1 81 ? -23.346 29.208 -5.321 1.00 19.24 106 SER B N 1
ATOM 1557 C CA . SER B 1 81 ? -23.722 29.481 -6.718 1.00 20.23 106 SER B CA 1
ATOM 1558 C C . SER B 1 81 ? -22.965 30.653 -7.348 1.00 19.93 106 SER B C 1
ATOM 1559 O O . SER B 1 81 ? -22.356 30.503 -8.412 1.00 20.36 106 SER B O 1
ATOM 1562 N N . ASN B 1 82 ? -23.009 31.813 -6.692 1.00 19.77 107 ASN B N 1
ATOM 1563 C CA . ASN B 1 82 ? -22.249 32.984 -7.129 1.00 19.59 107 ASN B CA 1
ATOM 1564 C C . ASN B 1 82 ? -20.901 32.996 -6.427 1.00 18.14 107 ASN B C 1
ATOM 1565 O O . ASN B 1 82 ? -20.797 33.358 -5.249 1.00 17.95 107 ASN B O 1
ATOM 1570 N N . LYS B 1 83 ? -19.865 32.593 -7.155 1.00 17.46 108 LYS B N 1
ATOM 1571 C CA . LYS B 1 83 ? -18.537 32.441 -6.567 1.00 16.28 108 LYS B CA 1
ATOM 1572 C C . LYS B 1 83 ? -17.879 33.769 -6.198 1.00 16.91 108 LYS B C 1
ATOM 1573 O O . LYS B 1 83 ? -16.883 33.792 -5.476 1.00 16.54 108 LYS B O 1
ATOM 1579 N N . ASN B 1 84 ? -18.435 34.871 -6.695 1.00 17.89 109 ASN B N 1
ATOM 1580 C CA . ASN B 1 84 ? -17.940 36.200 -6.338 1.00 19.13 109 ASN B CA 1
ATOM 1581 C C . ASN B 1 84 ? -18.641 36.795 -5.117 1.00 19.52 109 ASN B C 1
ATOM 1582 O O . ASN B 1 84 ? -18.301 37.895 -4.675 1.00 20.17 109 ASN B O 1
ATOM 1587 N N . ARG B 1 85 ? -19.603 36.054 -4.564 1.00 18.77 110 ARG B N 1
ATOM 1588 C CA . ARG B 1 85 ? -20.313 36.471 -3.349 1.00 19.78 110 ARG B CA 1
ATOM 1589 C C . ARG B 1 85 ? -20.350 35.366 -2.277 1.00 18.41 110 ARG B C 1
ATOM 1590 O O . ARG B 1 85 ? -21.422 34.849 -1.947 1.00 18.44 110 ARG B O 1
ATOM 1598 N N . PRO B 1 86 ? -19.181 35.007 -1.714 1.00 17.36 111 PRO B N 1
ATOM 1599 C CA . PRO B 1 86 ? -19.174 33.976 -0.668 1.00 16.83 111 PRO B CA 1
ATOM 1600 C C . PRO B 1 86 ? -19.848 34.442 0.624 1.00 17.79 111 PRO B C 1
ATOM 1601 O O . PRO B 1 86 ? -19.964 35.651 0.869 1.00 18.76 111 PRO B O 1
ATOM 1605 N N . GLU B 1 87 ? -20.296 33.475 1.421 1.00 17.76 112 GLU B N 1
ATOM 1606 C CA A GLU B 1 87 ? -20.948 33.737 2.706 0.50 19.01 112 GLU B CA 1
ATOM 1607 C CA B GLU B 1 87 ? -20.931 33.773 2.700 0.50 19.14 112 GLU B CA 1
ATOM 1608 C C . GLU B 1 87 ? -19.994 33.479 3.860 1.00 18.61 112 GLU B C 1
ATOM 1609 O O . GLU B 1 87 ? -19.144 32.593 3.781 1.00 17.62 112 GLU B O 1
ATOM 1620 N N . ASP B 1 88 ? -20.155 34.243 4.935 1.00 19.84 113 ASP B N 1
ATOM 1621 C CA . ASP B 1 88 ? -19.390 34.037 6.155 1.00 20.22 113 ASP B CA 1
ATOM 1622 C C . ASP B 1 88 ? -19.882 32.799 6.907 1.00 20.26 113 ASP B C 1
ATOM 1623 O O . ASP B 1 88 ? -21.074 32.509 6.911 1.00 20.86 113 ASP B O 1
ATOM 1628 N N . TYR B 1 89 ? -18.953 32.070 7.524 1.00 19.83 114 TYR B N 1
ATOM 1629 C CA . TYR B 1 89 ? -19.299 30.996 8.468 1.00 20.71 114 TYR B CA 1
ATOM 1630 C C . TYR B 1 89 ? -18.726 31.290 9.851 1.00 21.49 114 TYR B C 1
ATOM 1631 O O . TYR B 1 89 ? -17.506 31.380 10.020 1.00 20.97 114 TYR B O 1
ATOM 1640 N N . GLN B 1 90 ? -19.611 31.422 10.837 1.00 28.82 115 GLN B N 1
ATOM 1641 C CA . GLN B 1 90 ? -19.211 31.757 12.208 1.00 31.17 115 GLN B CA 1
ATOM 1642 C C . GLN B 1 90 ? -19.539 30.674 13.238 1.00 30.24 115 GLN B C 1
ATOM 1643 O O . GLN B 1 90 ? -19.536 30.936 14.447 1.00 32.13 115 GLN B O 1
ATOM 1649 N N . GLY B 1 91 ? -19.797 29.459 12.761 1.00 28.04 116 GLY B N 1
ATOM 1650 C CA . GLY B 1 91 ? -20.091 28.322 13.634 1.00 28.00 116 GLY B CA 1
ATOM 1651 C C . GLY B 1 91 ? -18.847 27.681 14.226 1.00 28.37 116 GLY B C 1
ATOM 1652 O O . GLY B 1 91 ? -17.746 28.232 14.136 1.00 29.32 116 GLY B O 1
ATOM 1653 N N . GLY B 1 92 ? -19.026 26.509 14.834 1.00 28.25 117 GLY B N 1
ATOM 1654 C CA . GLY B 1 92 ? -17.934 25.793 15.494 1.00 28.87 117 GLY B CA 1
ATOM 1655 C C . GLY B 1 92 ? -16.830 25.366 14.544 1.00 27.93 117 GLY B C 1
ATOM 1656 O O . GLY B 1 92 ? -17.088 25.074 13.375 1.00 26.71 117 GLY B O 1
ATOM 1657 N N . ARG B 1 93 ? -15.598 25.343 15.050 1.00 29.19 118 AR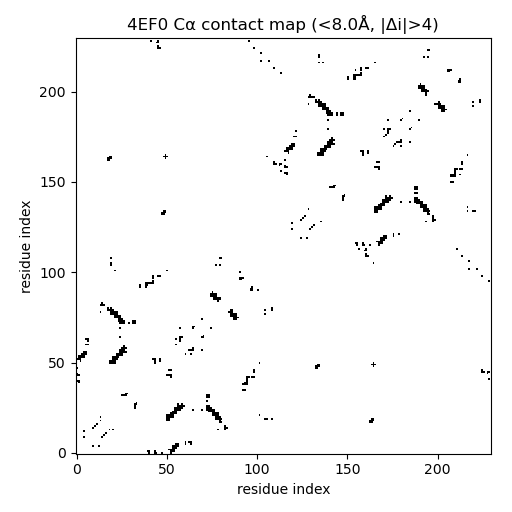G B N 1
ATOM 1658 C CA . ARG B 1 93 ? -14.439 24.953 14.249 1.00 28.94 118 ARG B CA 1
ATOM 1659 C C . ARG B 1 93 ? -14.042 23.483 14.445 1.00 28.53 118 ARG B C 1
ATOM 1660 O O . ARG B 1 93 ? -12.856 23.155 14.554 1.00 29.76 118 ARG B O 1
ATOM 1668 N N . THR B 1 94 ? -15.046 22.611 14.494 1.00 27.00 119 THR B N 1
ATOM 1669 C CA . THR B 1 94 ? -14.827 21.164 14.554 1.00 27.02 119 THR B CA 1
ATOM 1670 C C . THR B 1 94 ? -15.258 20.531 13.237 1.00 25.29 119 THR B C 1
ATOM 1671 O O . THR B 1 94 ? -16.083 21.095 12.517 1.00 23.98 119 THR B O 1
ATOM 1675 N N . GLY B 1 95 ? -14.708 19.357 12.935 1.00 25.56 120 GLY B N 1
ATOM 1676 C CA . GLY B 1 95 ? -15.028 18.636 11.702 1.00 24.41 120 GLY B CA 1
ATOM 1677 C C . GLY B 1 95 ? -16.515 18.403 11.509 1.00 23.22 120 GLY B C 1
ATOM 1678 O O . GLY B 1 95 ? -17.049 18.627 10.423 1.00 21.53 120 GLY B O 1
ATOM 1679 N N . GLU B 1 96 ? -17.184 17.965 12.570 1.00 23.89 121 GLU B N 1
ATOM 1680 C CA . GLU B 1 96 ? -18.620 17.676 12.531 1.00 23.78 121 GLU B CA 1
ATOM 1681 C C . GLU B 1 96 ? -19.491 18.910 12.271 1.00 21.88 121 GLU B C 1
ATOM 1682 O O . GLU B 1 96 ? -20.425 18.849 11.464 1.00 20.92 121 GLU B O 1
ATOM 1688 N N . ALA B 1 97 ? -19.178 20.021 12.939 1.00 21.47 122 ALA B N 1
ATOM 1689 C CA . ALA B 1 97 ? -19.908 21.278 12.736 1.00 20.38 122 ALA B CA 1
ATOM 1690 C C . ALA B 1 97 ? -19.691 21.815 11.323 1.00 18.72 122 ALA B C 1
ATOM 1691 O O . ALA B 1 97 ? -20.625 22.304 10.685 1.00 18.06 122 ALA B O 1
ATOM 1693 N N . ILE B 1 98 ? -18.457 21.710 10.838 1.00 18.41 123 ILE B N 1
ATOM 1694 C CA . ILE B 1 98 ? -18.111 22.176 9.495 1.00 17.63 123 ILE B CA 1
ATOM 1695 C C . ILE B 1 98 ? -18.841 21.349 8.427 1.00 16.74 123 ILE B C 1
ATOM 1696 O O . ILE B 1 98 ? -19.387 21.908 7.469 1.00 16.11 123 ILE B O 1
ATOM 1701 N N . VAL B 1 99 ? -18.870 20.030 8.607 1.00 17.25 124 VAL B N 1
ATOM 1702 C CA . VAL B 1 99 ? -19.626 19.143 7.713 1.00 17.26 124 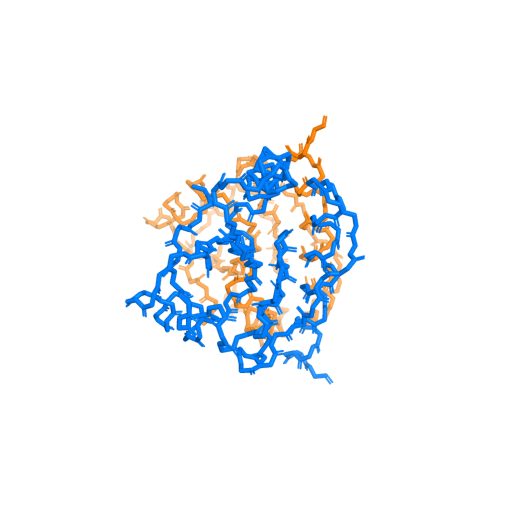VAL B CA 1
ATOM 1703 C C . VAL B 1 99 ? -21.122 19.509 7.695 1.00 16.68 124 VAL B C 1
ATOM 1704 O O . VAL B 1 99 ? -21.736 19.561 6.625 1.00 16.21 124 VAL B O 1
ATOM 1708 N N . ASP B 1 100 ? -21.695 19.774 8.869 1.00 17.50 125 ASP B N 1
ATOM 1709 C CA . ASP B 1 100 ? -23.090 20.223 8.963 1.00 17.66 125 ASP B CA 1
ATOM 1710 C C . ASP B 1 100 ? -23.341 21.504 8.171 1.00 16.85 125 ASP B C 1
ATOM 1711 O O . ASP B 1 100 ? -24.349 21.617 7.466 1.00 16.66 125 ASP B O 1
ATOM 1716 N N . ALA B 1 101 ? -22.420 22.462 8.282 1.00 16.51 126 ALA B N 1
ATOM 1717 C CA . ALA B 1 101 ? -22.498 23.709 7.519 1.00 16.37 126 ALA B CA 1
ATOM 1718 C C . ALA B 1 101 ? -22.486 23.435 6.026 1.00 15.62 126 ALA B C 1
ATOM 1719 O O . ALA B 1 101 ? -23.249 24.038 5.269 1.00 15.68 126 ALA B O 1
ATOM 1721 N N . ALA B 1 102 ? -21.609 22.527 5.604 1.00 15.48 127 ALA B N 1
ATOM 1722 C CA . ALA B 1 102 ? -21.510 22.152 4.200 1.00 15.25 127 ALA B CA 1
ATOM 1723 C C . ALA B 1 102 ? -22.812 21.527 3.694 1.00 14.76 127 ALA B C 1
ATOM 1724 O O . ALA B 1 102 ? -23.301 21.890 2.621 1.00 14.83 127 ALA B O 1
ATOM 1726 N N . LEU B 1 103 ? -23.375 20.610 4.481 1.00 14.79 128 LEU B N 1
ATOM 1727 C CA . LEU B 1 103 ? -24.621 19.938 4.106 1.00 15.06 128 LEU B CA 1
ATOM 1728 C C . LEU B 1 103 ? -25.796 20.908 4.014 1.00 14.25 128 LEU B C 1
ATOM 1729 O O . LEU B 1 103 ? -26.634 20.786 3.118 1.00 14.17 128 LEU B O 1
ATOM 1734 N N . SER B 1 104 ? -25.856 21.867 4.938 1.00 14.26 129 SER B N 1
ATOM 1735 C CA A SER B 1 104 ? -26.898 22.887 4.901 0.50 14.40 129 SER B CA 1
ATOM 1736 C CA B SER B 1 104 ? -26.886 22.904 4.917 0.50 14.17 129 SER B CA 1
ATOM 1737 C C . SER B 1 104 ? -26.746 23.781 3.674 1.00 13.83 129 SER B C 1
ATOM 1738 O O . SER B 1 104 ? -27.740 24.130 3.028 1.00 13.76 129 SER B O 1
ATOM 1743 N N . ALA B 1 105 ? -25.507 24.130 3.337 1.00 13.68 130 ALA B N 1
ATOM 1744 C CA . ALA B 1 105 ? -25.253 24.918 2.139 1.00 13.81 130 ALA B CA 1
ATOM 1745 C C . ALA B 1 105 ? -25.636 24.141 0.874 1.00 13.56 130 ALA B C 1
ATOM 1746 O O . ALA B 1 105 ? -26.181 24.719 -0.066 1.00 14.04 130 ALA B O 1
ATOM 1748 N N . LEU B 1 106 ? -25.366 22.834 0.860 1.00 13.60 131 LEU B N 1
ATOM 1749 C CA . LEU B 1 106 ? -25.779 21.987 -0.268 1.00 13.69 131 LEU B CA 1
ATOM 1750 C C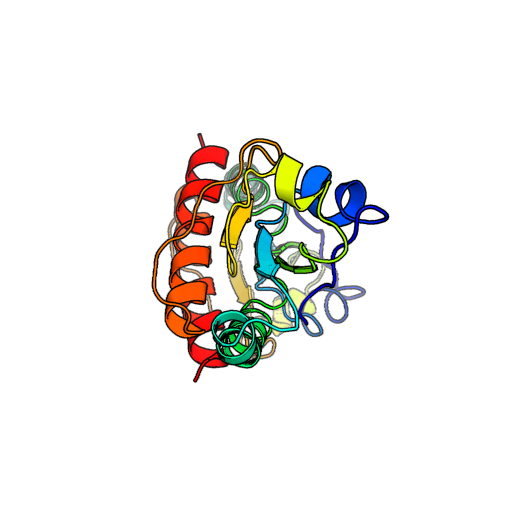 . LEU B 1 106 ? -27.292 21.950 -0.442 1.00 13.77 131 LEU B C 1
ATOM 1751 O O . LEU B 1 106 ? -27.793 21.999 -1.566 1.00 14.11 131 LEU B O 1
ATOM 1756 N N . ARG B 1 107 ? -28.021 21.853 0.668 1.00 13.62 132 ARG B N 1
ATOM 1757 C CA . ARG B 1 107 ? -29.480 21.836 0.613 1.00 14.23 132 ARG B CA 1
ATOM 1758 C C . ARG B 1 107 ? -30.002 23.098 -0.069 1.00 13.92 132 ARG B C 1
ATOM 1759 O O . ARG B 1 107 ? -30.873 23.021 -0.944 1.00 14.22 132 ARG B O 1
ATOM 1767 N N . GLN B 1 108 ? -29.452 24.252 0.305 1.00 13.62 133 GLN B N 1
ATOM 1768 C CA . GLN B 1 108 ? -29.887 25.508 -0.297 1.00 14.07 133 GLN B CA 1
ATOM 1769 C C . GLN B 1 108 ? -29.442 25.618 -1.756 1.00 14.17 133 GLN B C 1
ATOM 1770 O O . GLN B 1 108 ? -30.202 26.087 -2.601 1.00 14.68 133 GLN B O 1
ATOM 1776 N N . LEU B 1 109 ? -28.222 25.170 -2.046 1.00 13.97 134 LEU B N 1
ATOM 1777 C CA . LEU B 1 109 ? -27.688 25.198 -3.415 1.00 14.55 134 LEU B CA 1
ATOM 1778 C C . LEU B 1 109 ? -28.564 24.417 -4.398 1.00 14.65 134 LEU B C 1
ATOM 1779 O O . LEU B 1 109 ? -28.924 24.926 -5.459 1.00 15.17 134 LEU B O 1
ATOM 1784 N N . VAL B 1 110 ? -28.915 23.186 -4.040 1.00 14.25 135 VAL B N 1
ATOM 1785 C CA . VAL B 1 110 ? -29.743 22.361 -4.921 1.00 15.09 135 VAL B CA 1
ATOM 1786 C C . VAL B 1 110 ? -31.180 22.887 -5.026 1.00 15.35 135 VAL B C 1
ATOM 1787 O O . VAL B 1 110 ? -31.782 22.817 -6.097 1.00 15.66 135 VAL B O 1
ATOM 1791 N N . LYS B 1 111 ? -31.720 23.419 -3.927 1.00 15.39 136 LYS B N 1
ATOM 1792 C CA . LYS B 1 111 ? -33.055 24.022 -3.942 1.00 17.26 136 LYS B CA 1
ATOM 1793 C C . LYS B 1 111 ? -33.105 25.200 -4.912 1.00 16.72 136 LYS B C 1
ATOM 1794 O O . LYS B 1 111 ? -34.049 25.331 -5.700 1.00 17.36 136 LYS B O 1
ATOM 1800 N N . ASP B 1 112 ? -32.087 26.052 -4.851 1.00 16.67 137 ASP B N 1
ATOM 1801 C CA . ASP B 1 112 ? -31.999 27.193 -5.757 1.00 17.45 137 ASP B CA 1
ATOM 1802 C C . ASP B 1 112 ? -31.904 26.744 -7.209 1.00 15.54 137 ASP B C 1
ATOM 1803 O O . ASP B 1 112 ? -32.591 27.289 -8.071 1.00 16.68 137 ASP B O 1
ATOM 1808 N N . ARG B 1 113 ? -31.079 25.731 -7.470 1.00 13.62 138 ARG B N 1
ATOM 1809 C CA . ARG B 1 113 ? -30.951 25.195 -8.825 1.00 12.97 138 ARG B CA 1
ATOM 1810 C C . ARG B 1 113 ? -32.270 24.638 -9.350 1.00 13.48 138 ARG B C 1
ATOM 1811 O O . ARG B 1 113 ? -32.589 24.801 -10.531 1.00 14.45 138 ARG B O 1
ATOM 1819 N N . LEU B 1 114 ? -33.035 23.992 -8.473 1.00 13.10 139 LEU B N 1
ATOM 1820 C CA . LEU B 1 114 ? -34.316 23.418 -8.875 1.00 13.89 139 LEU B CA 1
ATOM 1821 C C . LEU B 1 114 ? -35.326 24.485 -9.282 1.00 15.61 139 LEU B C 1
ATOM 1822 O O . LEU B 1 114 ? -36.160 24.241 -10.150 1.00 17.37 139 LEU B O 1
ATOM 1827 N N . GLY B 1 115 ? -35.249 25.655 -8.648 1.00 16.80 140 GLY B N 1
ATOM 1828 C CA . GLY B 1 115 ? -36.071 26.804 -9.025 1.00 19.62 140 GLY B CA 1
ATOM 1829 C C . GLY B 1 115 ? -37.565 26.593 -8.888 1.00 21.74 140 GLY B C 1
ATOM 1830 O O . GLY B 1 115 ? -38.355 27.323 -9.489 1.00 24.85 140 GLY B O 1
#

Secondary structure (DSSP, 8-state):
-PEEE-TTTHIIIIIT--S-EEEEEE-TT-HHHHHHHHHHHHHHHHTTTTSEEEEEETTT-HHHHHHTT--SS-EEEEE-S-TTSPEEP-S-SSHHHHHHHHHHHHHHHHHHHH-/-PEEE-TTTHIIIIIT--S-EEEEEE-TT-HHHHHHHHHHHHHHHHTTTTSEEEEEETTTTHHHHHHTT--SSSEEEEE-SSTTSPEEE-S--SHHHHHHHHHHHHHHHHHHHH-

Organism: Homo sapiens (NCBI:txid9606)

Nearest PDB structures (foldseek):
  3w8j-assembly1_A  TM=9.947E-01  e=9.374E-23  Homo sapiens
  3vww-assembly1_A  TM=9.966E-01  e=1.002E-22  Homo sapiens
  2dml-assembly1_A  TM=9.684E-01  e=3.141E-18  Mus musculus
  8xyw-assembly1_A  TM=8.966E-01  e=2.288E-08  synthetic construct
  7q3k-assembly3_C  TM=8.867E-01  e=2.895E-07  synthetic construct